Protein AF-A0AAW1TCS3-F1 (afdb_monomer_lite)

Foldseek 3Di:
DDDDDPPDPPPVVVVVVVLVPPPPPPVVVVVVVVPPPDPDDDDDDDDDDDDDDDPPPPPPPPPPQDWEEEDLVQVQVVHADDDDAPFEEEEAWLFAADDPQEQEDFAAELVVGGRPRHNLAPVNVSNVVRCQAEGADDGHYYGHNHHHHYYHYYRQAHNPRDGDLSSVLVSLVRCLVVVVGQEYEAQDFDDWDLDAQDALPPDPQPDSSSVSVSVCVVVNRAYEYEQDDPPDPRTGTPPLSYNRYHYDYDADDPDSDPDNPDDDPDSD

Organism: NCBI:txid2026836

Sequence (268 aa):
MQDPQVTLVEPDRVLKTACSAGSNRLALRSYKSRLDGTGSRAPGGKQQHTHAGSRALLQHDAASVPGQTVPTGVARSGGPVQGTFTAAIAVLDSGVGPHQDLNILSGYSCISNDGNTDDDSLEGHGTHVSGSAAAMDNDFGVIGIAPGAPIVPVKVADRQGSASISSVLCGIEWVLQNKAAAVINLSLDGAATSADKVPCDGTDATSALHQAICGAINQGVIVTASAGNDANLTALHIPAVFPEVMSAGSLTDYNGKAGGGAHAITCG

pLDDT: mean 76.58, std 25.36, range [25.91, 98.81]

Radius of gyration: 24.5 Å; chains: 1; bounding box: 85×47×42 Å

Structure (mmCIF, N/CA/C/O backbone):
data_AF-A0AAW1TCS3-F1
#
_entry.id   AF-A0AAW1TCS3-F1
#
loop_
_atom_site.group_PDB
_atom_site.id
_atom_site.type_symbol
_atom_site.label_atom_id
_atom_site.label_alt_id
_atom_site.label_comp_id
_atom_site.label_asym_id
_atom_site.label_entity_id
_atom_site.label_seq_id
_atom_site.pdbx_PDB_ins_code
_atom_site.Cartn_x
_atom_site.Cartn_y
_atom_site.Cartn_z
_atom_site.occupancy
_atom_site.B_iso_or_equiv
_atom_site.auth_seq_id
_atom_site.auth_comp_id
_atom_site.auth_asym_id
_atom_site.auth_atom_id
_atom_site.pdbx_PDB_model_num
ATOM 1 N N . MET A 1 1 ? 53.875 -31.459 -11.369 1.00 36.41 1 MET A N 1
ATOM 2 C CA . MET A 1 1 ? 52.689 -30.683 -11.787 1.00 36.41 1 MET A CA 1
ATOM 3 C C . MET A 1 1 ? 51.752 -30.665 -10.595 1.00 36.41 1 MET A C 1
ATOM 5 O O . MET A 1 1 ? 51.211 -31.709 -10.264 1.00 36.41 1 MET A O 1
ATOM 9 N N . GLN A 1 2 ? 51.697 -29.545 -9.877 1.00 30.36 2 GLN A N 1
ATOM 10 C CA . GLN A 1 2 ? 50.878 -29.358 -8.679 1.00 30.36 2 GLN A CA 1
ATOM 11 C C . GLN A 1 2 ? 50.076 -28.071 -8.854 1.00 30.36 2 GLN A C 1
ATOM 13 O O . GLN A 1 2 ? 50.612 -27.057 -9.296 1.00 30.36 2 GLN A O 1
ATOM 18 N N . ASP A 1 3 ? 48.789 -28.201 -8.571 1.00 26.44 3 ASP A N 1
ATOM 19 C CA . ASP A 1 3 ? 47.710 -27.229 -8.709 1.00 26.44 3 ASP A CA 1
ATOM 20 C C . ASP A 1 3 ? 47.844 -26.095 -7.669 1.00 26.44 3 ASP A C 1
ATOM 22 O O . ASP A 1 3 ? 48.031 -26.399 -6.482 1.00 26.44 3 ASP A O 1
ATOM 26 N N . PRO A 1 4 ? 47.805 -24.801 -8.046 1.00 35.97 4 PRO A N 1
ATOM 27 C CA . PRO A 1 4 ? 47.807 -23.723 -7.069 1.00 35.97 4 PRO A CA 1
ATOM 28 C C . PRO A 1 4 ? 46.433 -23.630 -6.391 1.00 35.97 4 PRO A C 1
ATOM 30 O O . PRO A 1 4 ? 45.437 -23.235 -6.988 1.00 35.97 4 PRO A O 1
ATOM 33 N N . GLN A 1 5 ? 46.411 -23.973 -5.105 1.00 30.16 5 GLN A N 1
ATOM 34 C CA . GLN A 1 5 ? 45.268 -23.831 -4.206 1.00 30.16 5 GLN A CA 1
ATOM 35 C C . GLN A 1 5 ? 44.702 -22.401 -4.256 1.00 30.16 5 GLN A C 1
ATOM 37 O O . GLN A 1 5 ? 45.362 -21.441 -3.850 1.00 30.16 5 GLN A O 1
ATOM 42 N N . VAL A 1 6 ? 43.459 -22.263 -4.721 1.00 33.88 6 VAL A N 1
ATOM 43 C CA . VAL A 1 6 ? 42.648 -21.058 -4.530 1.00 33.88 6 VAL A CA 1
ATOM 44 C C . VAL A 1 6 ? 42.243 -21.016 -3.059 1.00 33.88 6 VAL A C 1
ATOM 46 O O . VAL A 1 6 ? 41.312 -21.695 -2.633 1.00 33.88 6 VAL A O 1
ATOM 49 N N . THR A 1 7 ? 42.962 -20.235 -2.258 1.00 32.66 7 THR A N 1
ATOM 50 C CA . THR A 1 7 ? 42.557 -19.948 -0.881 1.00 32.66 7 THR A CA 1
ATOM 51 C C . THR A 1 7 ? 41.333 -19.039 -0.925 1.00 32.66 7 THR A C 1
ATOM 53 O O . THR A 1 7 ? 41.460 -17.830 -1.125 1.00 32.66 7 THR A O 1
ATOM 56 N N . LEU A 1 8 ? 40.139 -19.610 -0.756 1.00 30.30 8 LEU A N 1
ATOM 57 C CA . LEU A 1 8 ? 38.931 -18.837 -0.485 1.00 30.30 8 LEU A CA 1
ATOM 58 C C . LEU A 1 8 ? 39.166 -18.046 0.806 1.00 30.30 8 LEU A C 1
ATOM 60 O O . LEU A 1 8 ? 39.356 -18.615 1.880 1.00 30.30 8 LEU A O 1
ATOM 64 N N . VAL A 1 9 ? 39.220 -16.720 0.693 1.00 34.09 9 VAL A N 1
ATOM 65 C CA . VAL A 1 9 ? 39.254 -15.845 1.863 1.00 34.09 9 VAL A CA 1
ATOM 66 C C . VAL A 1 9 ? 37.870 -15.916 2.490 1.00 34.09 9 VAL A C 1
ATOM 68 O O . VAL A 1 9 ? 36.910 -15.395 1.929 1.00 34.09 9 VAL A O 1
ATOM 71 N N . GLU A 1 10 ? 37.762 -16.595 3.631 1.00 34.00 10 GLU A N 1
ATOM 72 C CA . GLU A 1 10 ? 36.504 -16.674 4.366 1.00 34.00 10 GLU A CA 1
ATOM 73 C C . GLU A 1 10 ? 35.995 -15.263 4.722 1.00 34.00 10 GLU A C 1
ATOM 75 O O . GLU A 1 10 ? 36.793 -14.411 5.144 1.00 34.00 10 GLU A O 1
ATOM 80 N N . PRO A 1 11 ? 34.682 -14.994 4.576 1.00 41.25 11 PRO A N 1
ATOM 81 C CA . PRO A 1 11 ? 34.089 -13.670 4.798 1.00 41.25 11 PRO A CA 1
ATOM 82 C C . PRO A 1 11 ? 34.375 -13.110 6.205 1.00 41.25 11 PRO A C 1
ATOM 84 O O . PRO A 1 11 ? 34.524 -11.897 6.377 1.00 41.25 11 PRO A O 1
ATOM 87 N N . ASP A 1 12 ? 34.592 -13.987 7.187 1.00 40.38 12 ASP A N 1
ATOM 88 C CA . ASP A 1 12 ? 34.965 -13.640 8.562 1.00 40.38 12 ASP A CA 1
ATOM 89 C C . ASP A 1 12 ? 36.306 -12.902 8.678 1.00 40.38 12 ASP A C 1
ATOM 91 O O . ASP A 1 12 ? 36.505 -12.094 9.593 1.00 40.38 12 ASP A O 1
ATOM 95 N N . ARG A 1 13 ? 37.249 -13.140 7.757 1.00 38.97 13 ARG A N 1
ATOM 96 C CA . ARG A 1 13 ? 38.574 -12.500 7.796 1.00 38.97 13 ARG A CA 1
ATOM 97 C C . ARG A 1 13 ? 38.520 -11.056 7.302 1.00 38.97 13 ARG A C 1
ATOM 99 O O . ARG A 1 13 ? 39.219 -10.193 7.833 1.00 38.97 13 ARG A O 1
ATOM 106 N N . VAL A 1 14 ? 37.661 -10.783 6.321 1.00 42.78 14 VAL A N 1
ATOM 107 C CA . VAL A 1 14 ? 37.449 -9.437 5.769 1.00 42.78 14 VAL A CA 1
ATOM 108 C C . VAL A 1 14 ? 36.707 -8.557 6.780 1.00 42.78 14 VAL A C 1
ATOM 110 O O . VAL A 1 14 ? 37.097 -7.412 7.002 1.00 42.78 14 VAL A O 1
ATOM 113 N N . LEU A 1 15 ? 35.713 -9.118 7.475 1.00 41.88 15 LEU A N 1
ATOM 114 C CA . LEU A 1 15 ? 34.903 -8.405 8.467 1.00 41.88 15 LEU A CA 1
ATOM 115 C C . LEU A 1 15 ? 35.668 -8.083 9.763 1.00 41.88 15 LEU A C 1
ATOM 117 O O . LEU A 1 15 ? 35.591 -6.955 10.250 1.00 41.88 15 LEU A O 1
ATOM 121 N N . LYS A 1 16 ? 36.503 -8.999 10.276 1.00 37.47 16 LYS A N 1
ATOM 122 C CA . LYS A 1 16 ? 37.351 -8.718 11.456 1.00 37.47 16 LYS A CA 1
ATOM 123 C C . LYS A 1 16 ? 38.375 -7.604 11.213 1.00 37.47 16 LYS A C 1
ATOM 125 O O . LYS A 1 16 ? 38.682 -6.844 12.129 1.00 37.47 16 LYS A O 1
ATOM 130 N N . THR A 1 17 ? 38.858 -7.467 9.977 1.00 39.53 17 THR A N 1
ATOM 131 C CA . THR A 1 17 ? 39.814 -6.411 9.601 1.00 39.53 17 THR A CA 1
ATOM 132 C C . THR A 1 17 ? 39.150 -5.024 9.557 1.00 39.53 17 THR A C 1
ATOM 134 O O . THR A 1 17 ? 39.803 -4.017 9.827 1.00 39.53 17 THR A O 1
ATOM 137 N N . ALA A 1 18 ? 37.840 -4.950 9.281 1.00 42.44 18 ALA A N 1
ATOM 138 C CA . ALA A 1 18 ? 37.082 -3.696 9.303 1.00 42.44 18 ALA A CA 1
ATOM 139 C C . ALA A 1 18 ? 36.829 -3.180 10.735 1.00 42.44 18 ALA A C 1
ATOM 141 O O . ALA A 1 18 ? 36.879 -1.970 10.966 1.00 42.44 18 ALA A O 1
ATOM 142 N N . CYS A 1 19 ? 36.640 -4.079 11.708 1.00 38.50 19 CYS A N 1
ATOM 143 C CA . CYS A 1 19 ? 36.464 -3.718 13.120 1.00 38.50 19 CYS A CA 1
ATOM 144 C C . CYS A 1 19 ? 37.743 -3.166 13.775 1.00 38.50 19 CYS A C 1
ATOM 146 O O . CYS A 1 19 ? 37.661 -2.215 14.550 1.00 38.50 19 CYS A O 1
ATOM 148 N N . SER A 1 20 ? 38.935 -3.684 13.449 1.00 41.44 20 SER A N 1
ATOM 149 C CA . SER A 1 20 ? 40.185 -3.243 14.099 1.00 41.44 20 SER A CA 1
ATOM 150 C C . SER A 1 20 ? 40.672 -1.853 13.664 1.00 41.44 20 SER A C 1
ATOM 152 O O . SER A 1 20 ? 41.601 -1.317 14.262 1.00 41.44 20 SER A O 1
ATOM 154 N N . ALA A 1 21 ? 40.088 -1.268 12.613 1.00 43.81 21 ALA A N 1
ATOM 155 C CA . ALA A 1 21 ? 40.534 0.005 12.045 1.00 43.81 21 ALA A CA 1
ATOM 156 C C . ALA A 1 21 ? 39.789 1.241 12.586 1.00 43.81 21 ALA A C 1
ATOM 158 O O . ALA A 1 21 ? 40.113 2.354 12.169 1.00 43.81 21 ALA A O 1
ATOM 159 N N . GLY A 1 22 ? 38.785 1.089 13.466 1.00 39.56 22 GLY A N 1
ATOM 160 C CA . GLY A 1 22 ? 38.094 2.213 14.125 1.00 39.56 22 GLY A CA 1
ATOM 161 C C . GLY A 1 22 ? 37.587 3.316 13.180 1.00 39.56 22 GLY A C 1
ATOM 162 O O . GLY A 1 22 ? 37.522 4.482 13.560 1.00 39.56 22 GLY A O 1
ATOM 163 N N . SER A 1 23 ? 37.280 2.984 11.922 1.00 43.91 23 SER A N 1
ATOM 164 C CA . SER A 1 23 ? 37.145 3.970 10.844 1.00 43.91 23 SER A CA 1
ATOM 165 C C . SER A 1 23 ? 35.764 3.946 10.193 1.00 43.91 23 SER A C 1
ATOM 167 O O . SER A 1 23 ? 35.629 3.674 9.001 1.00 43.91 23 SER A O 1
ATOM 169 N N . ASN A 1 24 ? 34.739 4.379 10.933 1.00 45.00 24 ASN A N 1
ATOM 170 C CA . ASN A 1 24 ? 33.398 4.666 10.391 1.00 45.00 24 ASN A CA 1
ATOM 171 C C . ASN A 1 24 ? 33.363 5.803 9.338 1.00 45.00 24 ASN A C 1
ATOM 173 O O . ASN A 1 24 ? 32.300 6.174 8.852 1.00 45.00 24 ASN A O 1
ATOM 177 N N . ARG A 1 25 ? 34.513 6.371 8.945 1.00 40.62 25 ARG A N 1
ATOM 178 C CA . ARG A 1 25 ? 34.615 7.414 7.906 1.00 40.62 25 ARG A CA 1
ATOM 179 C C . ARG A 1 25 ? 35.294 6.978 6.604 1.00 40.62 25 ARG A C 1
ATOM 181 O O . ARG A 1 25 ? 35.246 7.740 5.639 1.00 40.62 25 ARG A O 1
ATOM 188 N N . LEU A 1 26 ? 35.898 5.788 6.536 1.00 39.66 26 LEU A N 1
ATOM 189 C CA . LEU A 1 26 ? 36.603 5.323 5.327 1.00 39.66 26 LEU A CA 1
ATOM 190 C C . LEU A 1 26 ? 35.747 4.418 4.427 1.00 39.66 26 LEU A C 1
ATOM 192 O O . LEU A 1 26 ? 35.904 4.475 3.209 1.00 39.66 26 LEU A O 1
ATOM 196 N N . ALA A 1 27 ? 34.774 3.686 4.977 1.00 39.69 27 ALA A N 1
ATOM 197 C CA . ALA A 1 27 ? 33.842 2.883 4.175 1.00 39.69 27 ALA A CA 1
ATOM 198 C C . ALA A 1 27 ? 32.935 3.746 3.266 1.00 39.69 27 ALA A C 1
ATOM 200 O O . ALA A 1 27 ? 32.657 3.374 2.130 1.00 39.69 27 ALA A O 1
ATOM 201 N N . LEU A 1 28 ? 32.567 4.955 3.710 1.00 36.69 28 LEU A N 1
ATOM 202 C CA . LEU A 1 28 ? 31.720 5.883 2.944 1.00 36.69 28 LEU A CA 1
ATOM 203 C C . LEU A 1 28 ? 32.455 6.614 1.804 1.00 36.69 28 LEU A C 1
ATOM 205 O O . LEU A 1 28 ? 31.828 6.990 0.815 1.00 36.69 28 LEU A O 1
ATOM 209 N N . ARG A 1 29 ? 33.782 6.803 1.886 1.00 33.16 29 ARG A N 1
ATOM 210 C CA . ARG A 1 29 ? 34.549 7.454 0.800 1.00 33.16 29 ARG A CA 1
ATOM 211 C C . ARG A 1 29 ? 34.814 6.518 -0.378 1.00 33.16 29 ARG A C 1
ATOM 213 O O . ARG A 1 29 ? 34.843 6.981 -1.514 1.00 33.16 29 ARG A O 1
ATOM 220 N N . SER A 1 30 ? 34.949 5.220 -0.117 1.00 37.00 30 SER A N 1
ATOM 221 C CA . SER A 1 30 ? 35.178 4.202 -1.151 1.00 37.00 30 SER A CA 1
ATOM 222 C C . SER A 1 30 ? 33.915 3.843 -1.942 1.00 37.00 30 SER A C 1
ATOM 224 O O . SER A 1 30 ? 34.029 3.344 -3.059 1.00 37.00 30 SER A O 1
ATOM 226 N N . TYR A 1 31 ? 32.728 4.111 -1.384 1.00 33.09 31 TYR A N 1
ATOM 227 C CA . TYR A 1 31 ? 31.447 3.926 -2.071 1.00 33.09 31 TYR A CA 1
ATOM 228 C C . TYR A 1 31 ? 31.114 5.120 -2.984 1.00 33.09 31 TYR A C 1
ATOM 230 O O . TYR A 1 31 ? 30.728 4.936 -4.134 1.00 33.09 31 TYR A O 1
ATOM 238 N N . LYS A 1 32 ? 31.372 6.356 -2.527 1.00 33.31 32 LYS A N 1
ATOM 239 C CA . LYS A 1 32 ? 31.055 7.576 -3.292 1.00 33.31 32 LYS A CA 1
ATOM 240 C C . LYS A 1 32 ? 31.973 7.809 -4.505 1.00 33.31 32 LYS A C 1
ATOM 242 O O . LYS A 1 32 ? 31.512 8.283 -5.534 1.00 33.31 32 LYS A O 1
ATOM 247 N N . SER A 1 33 ? 33.246 7.401 -4.449 1.00 32.97 33 SER A N 1
ATOM 248 C CA . SER A 1 33 ? 34.156 7.534 -5.605 1.00 32.97 33 SER A CA 1
ATOM 249 C C . SER A 1 33 ? 33.884 6.541 -6.743 1.00 32.97 33 SER A C 1
ATOM 251 O O . SER A 1 3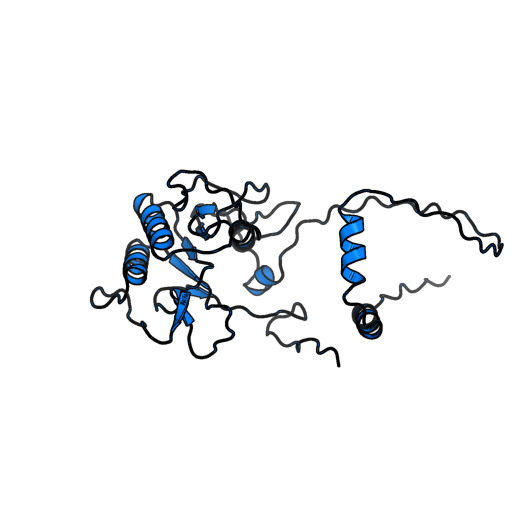3 ? 34.402 6.728 -7.842 1.00 32.97 33 SER A O 1
ATOM 253 N N . ARG A 1 34 ? 33.082 5.495 -6.495 1.00 40.03 34 ARG A N 1
ATOM 254 C CA . ARG A 1 34 ? 32.694 4.499 -7.506 1.00 40.03 34 ARG A CA 1
ATOM 255 C C . ARG A 1 34 ? 31.387 4.830 -8.228 1.00 40.03 34 ARG A C 1
ATOM 257 O O . ARG A 1 34 ? 31.134 4.218 -9.257 1.00 40.03 34 ARG A O 1
ATOM 264 N N . LEU A 1 35 ? 30.605 5.795 -7.738 1.00 37.56 35 LEU A N 1
ATOM 265 C CA . LEU A 1 35 ? 29.367 6.240 -8.389 1.00 37.56 35 LEU A CA 1
ATOM 266 C C . LEU A 1 35 ? 29.557 7.515 -9.229 1.00 37.56 35 LEU A C 1
ATOM 268 O O . LEU A 1 35 ? 28.929 7.640 -10.273 1.00 37.56 35 LEU A O 1
ATOM 272 N N . ASP A 1 36 ? 30.488 8.406 -8.866 1.00 37.19 36 ASP A N 1
ATOM 273 C CA . ASP A 1 36 ? 30.599 9.724 -9.520 1.00 37.19 36 ASP A CA 1
ATOM 274 C C . ASP A 1 36 ? 31.550 9.789 -10.733 1.00 37.19 36 ASP A C 1
ATOM 276 O O . ASP A 1 36 ? 31.841 10.883 -11.214 1.00 37.19 36 ASP A O 1
ATOM 280 N N . GLY A 1 37 ? 32.072 8.665 -11.244 1.00 35.72 37 GLY A N 1
ATOM 281 C CA . GLY A 1 37 ? 32.767 8.608 -12.547 1.00 35.72 37 GLY A CA 1
ATOM 282 C C . GLY A 1 37 ? 33.918 9.609 -12.783 1.00 35.72 37 GLY A C 1
ATOM 283 O O . GLY A 1 37 ? 34.326 9.815 -13.924 1.00 35.72 37 GLY A O 1
ATOM 284 N N . THR A 1 38 ? 34.466 10.245 -11.746 1.00 33.16 38 THR A N 1
ATOM 285 C CA . THR A 1 38 ? 35.464 11.315 -11.870 1.00 33.16 38 THR A CA 1
ATOM 286 C C . THR A 1 38 ? 36.811 10.838 -11.340 1.00 33.16 38 THR A C 1
ATOM 288 O O . THR A 1 38 ? 37.113 10.862 -10.146 1.00 33.16 38 THR A O 1
ATOM 291 N N . GLY A 1 39 ? 37.658 10.390 -12.270 1.00 37.19 39 GLY A N 1
ATOM 292 C CA . GLY A 1 39 ? 39.060 10.074 -12.015 1.00 37.19 39 GLY A CA 1
ATOM 293 C C . GLY A 1 39 ? 39.820 11.302 -11.515 1.00 37.19 39 GLY A C 1
ATOM 294 O O . GLY A 1 39 ? 40.314 12.109 -12.299 1.00 37.19 39 GLY A O 1
ATOM 295 N N . SER A 1 40 ? 39.939 11.436 -10.196 1.00 30.84 40 SER A N 1
ATOM 296 C CA . SER A 1 40 ? 40.754 12.475 -9.572 1.00 30.84 40 SER A CA 1
ATOM 297 C C . SER A 1 40 ? 42.215 12.025 -9.524 1.00 30.84 40 SER A C 1
ATOM 299 O O . SER A 1 40 ? 42.621 11.205 -8.702 1.00 30.84 40 SER A O 1
ATOM 301 N N . ARG A 1 41 ? 43.012 12.569 -10.444 1.00 37.16 41 ARG A N 1
ATOM 302 C CA . ARG A 1 41 ? 44.476 12.470 -10.489 1.00 37.16 41 ARG A CA 1
ATOM 303 C C . ARG A 1 41 ? 45.061 13.268 -9.313 1.00 37.16 41 ARG A C 1
ATOM 305 O O . ARG A 1 41 ? 44.909 14.484 -9.285 1.00 37.16 41 ARG A O 1
ATOM 312 N N . ALA A 1 42 ? 45.745 12.614 -8.372 1.00 29.62 42 ALA A N 1
ATOM 313 C CA . ALA A 1 42 ? 46.526 13.288 -7.325 1.00 29.62 42 ALA A CA 1
ATOM 314 C C . ALA A 1 42 ? 48.047 13.104 -7.556 1.00 29.62 42 ALA A C 1
ATOM 316 O O . ALA A 1 42 ? 48.458 12.048 -8.046 1.00 29.62 42 ALA A O 1
ATOM 317 N N . PRO A 1 43 ? 48.886 14.124 -7.275 1.00 32.16 43 PRO A N 1
ATOM 318 C CA . PRO A 1 43 ? 50.234 14.239 -7.827 1.00 32.16 43 PRO A CA 1
ATOM 319 C C . PRO A 1 43 ? 51.342 13.648 -6.936 1.00 32.16 43 PRO A C 1
ATOM 321 O O . PRO A 1 43 ? 51.324 13.775 -5.720 1.00 32.16 43 PRO A O 1
ATOM 324 N N . GLY A 1 44 ? 52.343 13.068 -7.608 1.00 31.67 44 GLY A N 1
ATOM 325 C CA . GLY A 1 44 ? 53.779 13.081 -7.288 1.00 31.67 44 GLY A CA 1
ATOM 326 C C . GLY A 1 44 ? 54.255 12.902 -5.840 1.00 31.67 44 GLY A C 1
ATOM 327 O O . GLY A 1 44 ? 54.373 13.869 -5.099 1.00 31.67 44 GLY A O 1
ATOM 328 N N . GLY A 1 45 ? 54.753 11.703 -5.523 1.00 25.91 45 GLY A N 1
ATOM 329 C CA . GLY A 1 45 ? 55.641 11.457 -4.383 1.00 25.91 45 GLY A CA 1
ATOM 330 C C . GLY A 1 45 ? 56.406 10.148 -4.569 1.00 25.91 45 GLY A C 1
ATOM 331 O O . GLY A 1 45 ? 55.831 9.072 -4.488 1.00 25.91 45 GLY A O 1
ATOM 332 N N . LYS A 1 46 ? 57.692 10.252 -4.910 1.00 31.91 46 LYS A N 1
ATOM 333 C CA . LYS A 1 46 ? 58.595 9.154 -5.285 1.00 31.91 46 LYS A CA 1
ATOM 334 C C . LYS A 1 46 ? 58.811 8.166 -4.132 1.00 31.91 46 LYS A C 1
ATOM 336 O O . LYS A 1 46 ? 59.266 8.598 -3.082 1.00 31.91 46 LYS A O 1
ATOM 341 N N . GLN A 1 47 ? 58.688 6.865 -4.398 1.00 28.61 47 GLN A N 1
ATOM 342 C CA . GLN A 1 47 ? 59.692 5.881 -3.975 1.00 28.61 47 GLN A CA 1
ATOM 343 C C . GLN A 1 47 ? 59.892 4.859 -5.096 1.00 28.61 47 GLN A C 1
ATOM 345 O O . GLN A 1 47 ? 59.023 4.050 -5.405 1.00 28.61 47 GLN A O 1
ATOM 350 N N . GLN A 1 48 ? 61.040 4.973 -5.760 1.00 28.28 48 GLN A N 1
ATOM 351 C CA . GLN A 1 48 ? 61.546 3.961 -6.672 1.00 28.28 48 GLN A CA 1
ATOM 352 C C . GLN A 1 48 ? 62.229 2.885 -5.831 1.00 28.28 48 GLN A C 1
ATOM 354 O O . GLN A 1 48 ? 63.235 3.167 -5.190 1.00 28.28 48 GLN A O 1
ATOM 359 N N . HIS A 1 49 ? 61.727 1.658 -5.898 1.00 28.14 49 HIS A N 1
ATOM 360 C CA . HIS A 1 49 ? 62.559 0.474 -5.743 1.00 28.14 49 HIS A CA 1
ATOM 361 C C . HIS A 1 49 ? 62.324 -0.402 -6.969 1.00 28.14 49 HIS A C 1
ATOM 363 O O . HIS A 1 49 ? 61.234 -0.908 -7.222 1.00 28.14 49 HIS A O 1
ATOM 369 N N . THR A 1 50 ? 63.355 -0.459 -7.801 1.00 34.38 50 THR A N 1
ATOM 370 C CA . THR A 1 50 ? 63.439 -1.226 -9.036 1.00 34.38 50 THR A CA 1
ATOM 371 C C . THR A 1 50 ? 63.494 -2.716 -8.731 1.00 34.38 50 THR A C 1
ATOM 373 O O . THR A 1 50 ? 64.426 -3.132 -8.055 1.00 34.38 50 THR A O 1
ATOM 376 N N . HIS A 1 51 ? 62.602 -3.517 -9.315 1.00 28.69 51 HIS A N 1
ATOM 377 C CA . HIS A 1 51 ? 62.948 -4.851 -9.810 1.00 28.69 51 HIS A CA 1
ATOM 378 C C . HIS A 1 51 ? 62.039 -5.256 -10.973 1.00 28.69 51 HIS A C 1
ATOM 380 O O . HIS A 1 51 ? 60.847 -4.960 -11.000 1.00 28.69 51 HIS A O 1
ATOM 386 N N . ALA A 1 52 ? 62.672 -5.864 -11.975 1.00 40.44 52 ALA A N 1
ATOM 387 C CA . ALA A 1 52 ? 62.091 -6.305 -13.230 1.00 40.44 52 ALA A CA 1
ATOM 388 C C . ALA A 1 52 ? 60.947 -7.304 -13.003 1.00 40.44 52 ALA A C 1
ATOM 390 O O . ALA A 1 52 ? 61.099 -8.268 -12.258 1.00 40.44 52 ALA A O 1
ATOM 391 N N . GLY A 1 53 ? 59.817 -7.093 -13.674 1.00 29.42 53 GLY A N 1
ATOM 392 C CA . GLY A 1 53 ? 58.668 -7.986 -13.610 1.00 29.42 53 GLY A CA 1
ATOM 393 C C . GLY A 1 53 ? 57.661 -7.638 -14.696 1.00 29.42 53 GLY A C 1
ATOM 394 O O . GLY A 1 53 ? 57.363 -6.470 -14.932 1.00 29.42 53 GLY A O 1
ATOM 395 N N . SER A 1 54 ? 57.208 -8.669 -15.396 1.00 33.00 54 SER A N 1
ATOM 396 C CA . SER A 1 54 ? 56.276 -8.673 -16.516 1.00 33.00 54 SER A CA 1
ATOM 397 C C . SER A 1 54 ? 55.145 -7.652 -16.382 1.00 33.00 54 SER A C 1
ATOM 399 O O . SER A 1 54 ? 54.476 -7.577 -15.352 1.00 33.00 54 SER A O 1
ATOM 401 N N . ARG A 1 55 ? 54.887 -6.895 -17.456 1.00 33.88 55 ARG A N 1
ATOM 402 C CA . ARG A 1 55 ? 53.684 -6.063 -17.581 1.00 33.88 55 ARG A CA 1
ATOM 403 C C . ARG A 1 55 ? 52.476 -6.998 -17.662 1.00 33.88 55 ARG A C 1
ATOM 405 O O . ARG A 1 55 ? 52.088 -7.406 -18.751 1.00 33.88 55 ARG A O 1
ATOM 412 N N . ALA A 1 56 ? 51.913 -7.359 -16.514 1.00 32.66 56 ALA A N 1
ATOM 413 C CA . ALA A 1 56 ? 50.572 -7.907 -16.444 1.00 32.66 56 ALA A CA 1
ATOM 414 C C . ALA A 1 56 ? 49.626 -6.797 -16.909 1.00 32.66 56 ALA A C 1
ATOM 416 O O . ALA A 1 56 ? 49.367 -5.832 -16.188 1.00 32.66 56 ALA A O 1
ATOM 417 N N . LEU A 1 57 ? 49.185 -6.886 -18.163 1.00 35.56 57 LEU A N 1
ATOM 418 C CA . LEU A 1 57 ? 47.985 -6.192 -18.593 1.00 35.56 57 LEU A CA 1
ATOM 419 C C . LEU A 1 57 ? 46.871 -6.752 -17.710 1.00 35.56 57 LEU A C 1
ATOM 421 O O . LEU A 1 57 ? 46.514 -7.920 -17.835 1.00 35.56 57 LEU A O 1
ATOM 425 N N . LEU A 1 58 ? 46.387 -5.948 -16.767 1.00 36.19 58 LEU A N 1
ATOM 426 C CA . LEU A 1 58 ? 45.112 -6.216 -16.122 1.00 36.19 58 LEU A CA 1
ATOM 427 C C . LEU A 1 58 ? 44.069 -6.085 -17.229 1.00 36.19 58 LEU A C 1
ATOM 429 O O . LEU A 1 58 ? 43.638 -4.983 -17.570 1.00 36.19 58 LEU A O 1
ATOM 433 N N . GLN A 1 59 ? 43.753 -7.214 -17.859 1.00 36.22 59 GLN A N 1
ATOM 434 C CA . GLN A 1 59 ? 42.538 -7.369 -18.629 1.00 36.22 59 GLN A CA 1
ATOM 435 C C . GLN A 1 59 ? 41.420 -7.064 -17.629 1.00 36.22 59 GLN A C 1
ATOM 437 O O . GLN A 1 59 ? 41.211 -7.813 -16.677 1.00 36.22 59 GLN A O 1
ATOM 442 N N . HIS A 1 60 ? 40.776 -5.905 -17.759 1.00 37.22 60 HIS A N 1
ATOM 443 C CA . HIS A 1 60 ? 39.486 -5.726 -17.119 1.00 37.22 60 HIS A CA 1
ATOM 444 C C . HIS A 1 60 ? 38.556 -6.673 -17.865 1.00 37.22 60 HIS A C 1
ATOM 446 O O . HIS A 1 60 ? 38.087 -6.346 -18.956 1.00 37.22 60 HIS A O 1
ATOM 452 N N . ASP A 1 61 ? 38.370 -7.871 -17.317 1.00 40.31 61 ASP A N 1
ATOM 453 C CA . ASP A 1 61 ? 37.233 -8.696 -17.684 1.00 40.31 61 ASP A CA 1
ATOM 454 C C . ASP A 1 61 ? 36.003 -7.796 -17.570 1.00 40.31 61 ASP A C 1
ATOM 456 O O . ASP A 1 61 ? 35.840 -7.069 -16.582 1.00 40.31 61 ASP A O 1
ATOM 460 N N . ALA A 1 62 ? 35.211 -7.745 -18.642 1.00 45.62 62 ALA A N 1
ATOM 461 C CA . ALA A 1 62 ? 33.981 -6.976 -18.669 1.00 45.62 62 ALA A CA 1
ATOM 462 C C . ALA A 1 62 ? 33.19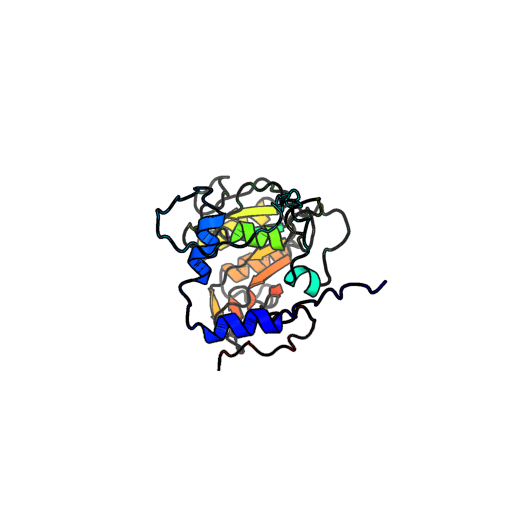5 -7.324 -17.403 1.00 45.62 62 ALA A C 1
ATOM 464 O O . ALA A 1 62 ? 32.910 -8.498 -17.167 1.00 45.62 62 ALA A O 1
ATOM 465 N N . ALA A 1 63 ? 32.916 -6.325 -16.562 1.00 49.28 63 ALA A N 1
ATOM 466 C CA . ALA A 1 63 ? 32.114 -6.531 -15.370 1.00 49.28 63 ALA A CA 1
ATOM 467 C C . ALA A 1 63 ? 30.814 -7.207 -15.811 1.00 49.28 63 ALA A C 1
ATOM 469 O O . ALA A 1 63 ? 30.049 -6.623 -16.580 1.00 49.28 63 ALA A O 1
ATOM 470 N N . SER A 1 64 ? 30.606 -8.457 -15.390 1.00 53.22 64 SER A N 1
ATOM 471 C CA . SER A 1 64 ? 29.341 -9.143 -15.602 1.00 53.22 64 SER A CA 1
ATOM 472 C C . SER A 1 64 ? 28.264 -8.240 -15.020 1.00 53.22 64 SER A C 1
ATOM 474 O O . SER A 1 64 ? 28.333 -7.909 -13.831 1.00 53.22 64 SER A O 1
ATOM 476 N N . VAL A 1 65 ? 27.311 -7.809 -15.847 1.00 55.69 65 VAL A N 1
ATOM 477 C CA . VAL A 1 65 ? 26.089 -7.184 -15.337 1.00 55.69 65 VAL A CA 1
ATOM 478 C C . VAL A 1 65 ? 25.541 -8.168 -14.306 1.00 55.69 65 VAL A C 1
ATOM 480 O O . VAL A 1 65 ? 25.388 -9.342 -14.657 1.00 55.69 65 VAL A O 1
ATOM 483 N N . PRO A 1 66 ? 25.369 -7.770 -13.032 1.00 65.06 66 PRO A N 1
ATOM 484 C CA . PRO A 1 66 ? 24.819 -8.676 -12.044 1.00 65.06 66 PRO A CA 1
ATOM 485 C C . PRO A 1 66 ? 23.486 -9.167 -12.595 1.00 65.06 66 PRO A C 1
ATOM 487 O O . PRO A 1 66 ? 22.629 -8.348 -12.927 1.00 65.06 66 PRO A O 1
ATOM 490 N N . GLY A 1 67 ? 23.355 -10.483 -12.759 1.00 82.19 67 GLY A N 1
ATOM 491 C CA . GLY A 1 67 ? 22.065 -11.071 -13.082 1.00 82.19 67 GLY A CA 1
ATOM 492 C C . GLY A 1 67 ? 21.051 -10.709 -12.001 1.00 82.19 67 GLY A C 1
ATOM 493 O O . GLY A 1 67 ? 21.415 -10.252 -10.911 1.00 82.19 67 GLY A O 1
ATOM 494 N N . GLN A 1 68 ? 19.780 -10.916 -12.305 1.00 92.88 68 GLN A N 1
ATOM 495 C CA . GLN A 1 68 ? 18.715 -10.689 -11.346 1.00 92.88 68 GLN A CA 1
ATOM 496 C C . GLN A 1 68 ? 18.942 -11.458 -10.031 1.00 92.88 68 GLN A C 1
ATOM 498 O O . GLN A 1 68 ? 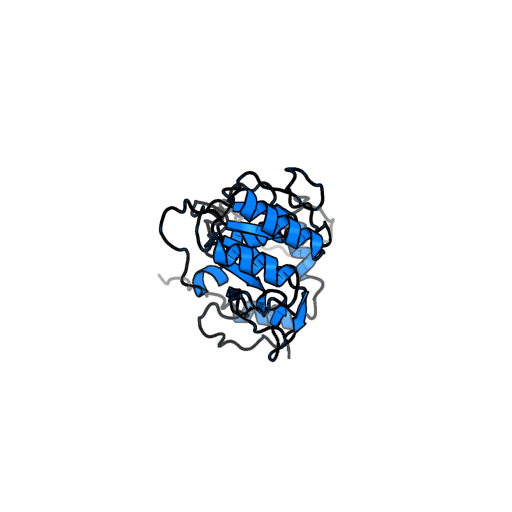19.475 -12.571 -10.013 1.00 92.88 68 GLN A O 1
ATOM 503 N N . THR A 1 69 ? 18.549 -10.851 -8.909 1.00 93.44 69 THR A N 1
ATOM 504 C CA . THR A 1 69 ? 18.732 -11.432 -7.571 1.00 93.44 69 THR A CA 1
ATOM 505 C C . THR A 1 69 ? 17.406 -11.618 -6.841 1.00 93.44 69 THR A C 1
ATOM 507 O O . THR A 1 69 ? 16.511 -10.786 -6.931 1.00 93.44 69 THR A O 1
ATOM 510 N N . VAL A 1 70 ? 17.279 -12.699 -6.067 1.00 92.00 70 VAL A N 1
ATOM 511 C CA . VAL A 1 70 ? 16.167 -12.864 -5.118 1.00 92.00 70 VAL A CA 1
ATOM 512 C C . VAL A 1 70 ? 16.586 -12.229 -3.790 1.00 92.00 70 VAL A C 1
ATOM 514 O O . VAL A 1 70 ? 17.528 -12.730 -3.165 1.00 92.00 70 VAL A O 1
ATOM 517 N N . PRO A 1 71 ? 15.922 -11.155 -3.322 1.00 90.75 71 PRO A N 1
ATOM 518 C CA . PRO A 1 71 ? 16.216 -10.574 -2.019 1.00 90.75 71 PRO A CA 1
ATOM 519 C C . PRO A 1 71 ? 16.054 -11.607 -0.901 1.00 90.75 71 PRO A C 1
ATOM 521 O O . PRO A 1 71 ? 15.144 -12.436 -0.928 1.00 90.75 71 PRO A O 1
ATOM 524 N N . THR A 1 72 ? 16.894 -11.540 0.133 1.00 86.88 72 THR A N 1
ATOM 525 C CA . THR A 1 72 ? 16.846 -12.496 1.257 1.00 86.88 72 THR A CA 1
ATOM 526 C C . THR A 1 72 ? 15.488 -12.507 1.961 1.00 86.88 72 THR A C 1
ATOM 528 O O . THR A 1 72 ? 15.009 -13.569 2.354 1.00 86.88 72 THR A O 1
ATOM 531 N N . GLY A 1 73 ? 14.829 -11.347 2.064 1.00 85.31 73 GLY A N 1
ATOM 532 C CA . GLY A 1 73 ? 13.460 -11.234 2.574 1.00 85.31 73 GLY A CA 1
ATOM 533 C C . GLY A 1 73 ? 12.462 -12.064 1.762 1.00 85.31 73 GLY A C 1
ATOM 534 O O . GLY A 1 73 ? 11.740 -12.872 2.343 1.00 85.31 73 GLY A O 1
ATOM 535 N N . VAL A 1 74 ? 12.503 -11.938 0.430 1.00 89.62 74 VAL A N 1
ATOM 536 C CA . VAL A 1 74 ? 11.661 -12.696 -0.514 1.00 89.62 74 VAL A CA 1
ATOM 537 C C . VAL A 1 74 ? 11.960 -14.191 -0.441 1.00 89.62 74 VAL A C 1
ATOM 539 O O . VAL A 1 74 ? 11.046 -15.008 -0.364 1.00 89.62 74 VAL A O 1
ATOM 542 N N . ALA A 1 75 ? 13.236 -14.577 -0.384 1.00 87.62 75 ALA A N 1
ATOM 543 C CA . ALA A 1 75 ? 13.623 -15.979 -0.229 1.00 87.62 75 ALA A CA 1
ATOM 544 C C . ALA A 1 75 ? 13.063 -16.594 1.068 1.00 87.62 75 ALA A C 1
ATOM 546 O O . ALA A 1 75 ? 12.631 -17.747 1.086 1.00 87.62 75 ALA A O 1
ATOM 547 N N . ARG A 1 76 ? 13.036 -15.827 2.163 1.00 83.75 76 ARG A N 1
ATOM 548 C CA . ARG A 1 76 ? 12.589 -16.309 3.476 1.00 83.75 76 ARG A CA 1
ATOM 549 C C . ARG A 1 76 ? 11.077 -16.382 3.652 1.00 83.75 76 ARG A C 1
ATOM 551 O O . ARG A 1 76 ? 10.622 -17.166 4.481 1.00 83.75 76 ARG A O 1
ATOM 558 N N . SER A 1 77 ? 10.306 -15.613 2.895 1.00 85.44 77 SER A N 1
ATOM 559 C CA . SER A 1 77 ? 8.839 -15.695 2.878 1.00 85.44 77 SER A CA 1
ATOM 560 C C . SER A 1 77 ? 8.305 -16.834 2.000 1.00 85.44 77 SER A C 1
ATOM 562 O O . SER A 1 77 ? 7.103 -16.906 1.768 1.00 85.44 77 SER A O 1
ATOM 564 N N . GLY A 1 78 ? 9.178 -17.728 1.521 1.00 88.06 78 GLY A N 1
ATOM 565 C CA . GLY A 1 78 ? 8.820 -18.852 0.649 1.00 88.06 78 GLY A CA 1
ATOM 566 C C . GLY A 1 78 ? 9.296 -18.699 -0.796 1.00 88.06 78 GLY A C 1
ATOM 567 O O . GLY A 1 78 ? 9.068 -19.602 -1.597 1.00 88.06 78 GLY A O 1
ATOM 568 N N . GLY A 1 79 ? 9.995 -17.607 -1.114 1.00 91.25 79 GLY A N 1
ATOM 569 C CA . GLY A 1 79 ? 10.456 -17.290 -2.461 1.00 91.25 79 GLY A CA 1
ATOM 570 C C . GLY A 1 79 ? 9.387 -16.609 -3.322 1.00 91.25 79 GLY A C 1
ATOM 571 O O . GLY A 1 79 ? 8.248 -16.433 -2.880 1.00 91.25 79 GLY A O 1
ATOM 572 N N . PRO A 1 80 ? 9.753 -16.224 -4.558 1.00 94.56 80 PRO A N 1
ATOM 573 C CA . PRO A 1 80 ? 8.810 -15.683 -5.527 1.00 94.56 80 PRO A CA 1
ATOM 574 C C . PRO A 1 80 ? 7.717 -16.700 -5.857 1.00 94.56 80 PRO A C 1
ATOM 576 O O . PRO A 1 80 ? 7.996 -17.856 -6.198 1.00 94.56 80 PRO A O 1
ATOM 579 N N . VAL A 1 81 ? 6.464 -16.264 -5.776 1.00 95.44 81 VAL A N 1
ATOM 580 C CA . VAL A 1 81 ? 5.311 -17.084 -6.134 1.00 95.44 81 VAL A CA 1
ATOM 581 C C . VAL A 1 81 ? 5.249 -17.218 -7.652 1.00 95.44 81 VAL A C 1
ATOM 583 O O . VAL A 1 81 ? 5.261 -16.233 -8.385 1.00 95.44 81 VAL A O 1
ATOM 586 N N . GLN A 1 82 ? 5.164 -18.458 -8.126 1.00 91.88 82 GLN A N 1
ATOM 587 C CA . GLN A 1 82 ? 5.103 -18.772 -9.550 1.00 91.88 82 GLN A CA 1
ATOM 588 C C . GLN A 1 82 ? 3.703 -18.504 -10.112 1.00 91.88 82 GLN A C 1
ATOM 590 O O . GLN A 1 82 ? 2.707 -18.943 -9.535 1.00 91.88 82 GLN A O 1
ATOM 595 N N . GLY A 1 83 ? 3.625 -17.850 -11.271 1.00 91.56 83 GLY A N 1
ATOM 596 C CA . GLY A 1 83 ? 2.374 -17.647 -11.999 1.00 91.56 83 GLY A CA 1
ATOM 597 C C . GLY A 1 83 ? 2.260 -16.269 -12.638 1.00 91.56 83 GLY A C 1
ATOM 598 O O . GLY A 1 83 ? 3.178 -15.458 -12.591 1.00 91.56 83 GLY A O 1
ATOM 599 N N . THR A 1 84 ? 1.108 -16.014 -13.255 1.00 93.12 84 THR A N 1
ATOM 600 C CA . THR A 1 84 ? 0.753 -14.696 -13.790 1.00 93.12 84 THR A CA 1
ATOM 601 C C . THR A 1 84 ? -0.289 -14.059 -12.887 1.00 93.12 84 THR A C 1
ATOM 603 O O . THR A 1 84 ? -1.330 -14.657 -12.612 1.00 93.12 84 THR A O 1
ATOM 606 N N . PHE A 1 85 ? -0.026 -12.831 -12.457 1.00 95.44 85 PHE A N 1
ATOM 607 C CA . PHE A 1 85 ? -0.908 -12.084 -11.573 1.00 95.44 85 PHE A CA 1
ATOM 608 C C . PHE A 1 85 ? -1.703 -11.054 -12.372 1.00 95.44 85 PHE A C 1
ATOM 610 O O . PHE A 1 85 ? -1.136 -10.203 -13.051 1.00 95.44 85 PHE A O 1
ATOM 617 N N . THR A 1 86 ? -3.028 -11.122 -12.281 1.00 94.81 86 THR A N 1
ATOM 618 C CA . THR A 1 86 ? -3.936 -10.121 -12.869 1.00 94.81 86 THR A CA 1
ATOM 619 C C . THR A 1 86 ? -4.599 -9.244 -11.811 1.00 94.81 86 THR A C 1
ATOM 621 O O . THR A 1 86 ? -5.146 -8.196 -12.139 1.00 94.81 86 THR A O 1
ATOM 624 N N . ALA A 1 87 ? -4.579 -9.675 -10.549 1.00 95.75 87 ALA A N 1
ATOM 625 C CA . ALA A 1 87 ? -5.068 -8.893 -9.425 1.00 95.75 87 ALA A CA 1
ATOM 626 C C . ALA A 1 87 ? -4.009 -7.862 -9.020 1.00 95.75 87 ALA A C 1
ATOM 628 O O . ALA A 1 87 ? -2.854 -8.223 -8.796 1.00 95.75 87 ALA A O 1
ATOM 629 N N . ALA A 1 88 ? -4.407 -6.594 -8.939 1.00 98.25 88 ALA A N 1
ATOM 630 C CA . ALA A 1 88 ? -3.500 -5.510 -8.596 1.00 98.25 88 ALA A CA 1
ATOM 631 C C . ALA A 1 88 ? -3.315 -5.351 -7.079 1.00 98.25 88 ALA A C 1
ATOM 633 O O . ALA A 1 88 ? -4.215 -5.674 -6.292 1.00 98.25 88 ALA A O 1
ATOM 634 N N . ILE A 1 89 ? -2.162 -4.798 -6.700 1.00 98.69 89 ILE A N 1
ATOM 635 C CA . ILE A 1 89 ? -1.809 -4.396 -5.336 1.00 98.69 89 ILE A CA 1
ATOM 636 C C . ILE A 1 89 ? -1.785 -2.865 -5.293 1.00 98.69 89 ILE A C 1
ATOM 638 O O . ILE A 1 89 ? -0.988 -2.234 -5.987 1.00 98.69 89 ILE A O 1
ATOM 642 N N . ALA A 1 90 ? -2.653 -2.264 -4.483 1.00 98.81 90 ALA A N 1
ATOM 643 C CA . ALA A 1 90 ? -2.617 -0.841 -4.190 1.00 98.81 90 ALA A CA 1
ATOM 644 C C . ALA A 1 90 ? -1.582 -0.566 -3.097 1.00 98.81 90 ALA A C 1
ATOM 646 O O . ALA A 1 90 ? -1.708 -1.057 -1.975 1.00 98.81 90 ALA A O 1
ATOM 647 N N . VAL A 1 91 ? -0.567 0.229 -3.423 1.00 98.75 91 VAL A N 1
ATOM 648 C CA . VAL A 1 91 ? 0.487 0.632 -2.486 1.00 98.75 91 VAL A CA 1
ATOM 649 C C . VAL A 1 91 ? 0.165 2.043 -2.005 1.00 98.75 91 VAL A C 1
ATOM 651 O O . VAL A 1 91 ? 0.365 3.013 -2.739 1.00 98.75 91 VAL A O 1
ATOM 654 N N . LEU A 1 92 ? -0.398 2.138 -0.796 1.00 98.56 92 LEU A N 1
ATOM 655 C CA . LEU A 1 92 ? -0.746 3.403 -0.150 1.00 98.56 92 LEU A CA 1
ATOM 656 C C . LEU A 1 92 ? 0.482 3.911 0.602 1.00 98.56 92 LEU A C 1
ATOM 658 O O . LEU A 1 92 ? 0.741 3.484 1.723 1.00 98.56 92 LEU A O 1
ATOM 662 N N . ASP A 1 93 ? 1.256 4.783 -0.043 1.00 98.19 93 ASP A N 1
ATOM 663 C CA . ASP A 1 93 ? 2.592 5.169 0.425 1.00 98.19 93 ASP A CA 1
ATOM 664 C C . ASP A 1 93 ? 2.998 6.567 -0.099 1.00 98.19 93 ASP A C 1
ATOM 666 O O . ASP A 1 93 ? 2.141 7.403 -0.402 1.00 98.19 93 ASP A O 1
ATOM 670 N N . SER A 1 94 ? 4.294 6.848 -0.228 1.00 97.50 94 SER A N 1
ATOM 671 C CA . SER A 1 94 ? 4.860 8.081 -0.783 1.00 97.50 94 SER A CA 1
ATOM 672 C C . SER A 1 94 ? 4.724 8.219 -2.302 1.00 97.50 94 SER A C 1
ATOM 674 O O . SER A 1 94 ? 5.206 9.198 -2.869 1.00 97.50 94 SER A O 1
ATOM 676 N N . GLY A 1 95 ? 4.037 7.290 -2.966 1.00 97.69 95 GLY A N 1
ATOM 677 C CA . GLY A 1 95 ? 3.965 7.182 -4.424 1.00 97.69 95 GLY A CA 1
ATOM 678 C C . GLY A 1 95 ? 4.857 6.061 -4.954 1.00 97.69 95 GLY A C 1
ATOM 679 O O . GLY A 1 95 ? 5.506 5.354 -4.188 1.00 97.69 95 GLY A O 1
ATOM 680 N N . VAL A 1 96 ? 4.874 5.877 -6.271 1.00 98.38 96 VAL A N 1
ATOM 681 C CA . VAL A 1 96 ? 5.765 4.924 -6.947 1.00 98.38 96 VAL A CA 1
ATOM 682 C C . VAL A 1 96 ? 6.339 5.615 -8.170 1.00 98.38 96 VAL A C 1
ATOM 684 O O . VAL A 1 96 ? 5.597 6.052 -9.047 1.00 98.38 96 VAL A O 1
ATOM 687 N N . GLY A 1 97 ? 7.663 5.742 -8.213 1.00 95.75 97 GLY A N 1
ATOM 688 C CA . GLY A 1 97 ? 8.357 6.338 -9.345 1.00 95.75 97 GLY A CA 1
ATOM 689 C C . GLY A 1 97 ? 8.380 5.401 -10.558 1.00 95.75 97 GLY A C 1
ATOM 690 O O . GLY A 1 97 ? 8.334 4.177 -10.396 1.00 95.75 97 GLY A O 1
ATOM 691 N N . PRO A 1 98 ? 8.494 5.943 -11.784 1.00 95.81 98 PRO A N 1
ATOM 692 C CA . PRO A 1 98 ? 8.617 5.130 -12.986 1.00 95.81 98 PRO A CA 1
ATOM 693 C C . PRO A 1 98 ? 9.848 4.221 -12.891 1.00 95.81 98 PRO A C 1
ATOM 695 O O . PRO A 1 98 ? 10.971 4.691 -12.701 1.00 95.81 98 PRO A O 1
ATOM 698 N N . HIS A 1 99 ? 9.643 2.912 -13.040 1.00 96.38 99 HIS A N 1
ATOM 699 C CA . HIS A 1 99 ? 10.705 1.925 -12.882 1.00 96.38 99 HIS A CA 1
ATOM 700 C C . HIS A 1 99 ? 10.533 0.760 -13.860 1.00 96.38 99 HIS A C 1
ATOM 702 O O . HIS A 1 99 ? 9.465 0.163 -13.942 1.00 96.38 99 HIS A O 1
ATOM 708 N N . GLN A 1 100 ? 11.603 0.408 -14.577 1.00 96.88 100 GLN A N 1
ATOM 709 C CA . GLN A 1 100 ? 11.597 -0.652 -15.600 1.00 96.88 100 GLN A CA 1
ATOM 710 C C . GLN A 1 100 ? 11.334 -2.063 -15.047 1.00 96.88 100 GLN A C 1
ATOM 712 O O . GLN A 1 100 ? 10.968 -2.954 -15.803 1.00 96.88 100 GLN A O 1
ATOM 717 N N . ASP A 1 101 ? 11.523 -2.257 -13.740 1.00 97.50 101 ASP A N 1
ATOM 718 C CA . ASP A 1 101 ? 11.326 -3.543 -13.051 1.00 97.50 101 ASP A CA 1
ATOM 719 C C . ASP A 1 101 ? 9.922 -3.688 -12.431 1.00 97.50 101 ASP A C 1
ATOM 721 O O . ASP A 1 101 ? 9.660 -4.633 -11.693 1.00 97.50 101 ASP A O 1
ATOM 725 N N . LEU A 1 102 ? 9.020 -2.724 -12.666 1.00 98.25 102 LEU A N 1
ATOM 726 C CA . LEU A 1 102 ? 7.680 -2.683 -12.075 1.00 98.25 102 LEU A CA 1
ATOM 727 C C . LEU A 1 102 ? 6.593 -2.524 -13.143 1.00 98.25 102 LEU A C 1
ATOM 729 O O . LEU A 1 102 ? 6.709 -1.723 -14.068 1.00 98.25 102 LEU A O 1
ATOM 733 N N . ASN A 1 103 ? 5.497 -3.267 -12.983 1.00 98.00 103 ASN A N 1
ATOM 734 C CA . ASN A 1 103 ? 4.282 -3.117 -13.782 1.00 98.00 103 ASN A CA 1
ATOM 735 C C . ASN A 1 103 ? 3.358 -2.082 -13.121 1.00 98.00 103 ASN A C 1
ATOM 737 O O . ASN A 1 103 ? 2.466 -2.439 -12.350 1.00 98.00 103 ASN A O 1
ATOM 741 N N . ILE A 1 104 ? 3.619 -0.798 -13.361 1.00 98.44 104 ILE A N 1
ATOM 742 C CA . ILE A 1 104 ? 2.909 0.304 -12.699 1.00 98.44 104 ILE A CA 1
ATOM 743 C C . ILE A 1 104 ? 1.681 0.704 -13.527 1.00 98.44 104 ILE A C 1
ATOM 745 O O . ILE A 1 104 ? 1.799 1.076 -14.695 1.00 98.44 104 ILE A O 1
ATOM 749 N N . LEU A 1 105 ? 0.502 0.644 -12.909 1.00 98.38 105 LEU A N 1
ATOM 750 C CA . LEU A 1 105 ? -0.759 1.137 -13.463 1.00 98.38 105 LEU A CA 1
ATOM 751 C C . LEU A 1 105 ? -1.000 2.605 -13.084 1.00 98.38 105 LEU A C 1
ATOM 753 O O . LEU A 1 105 ? -0.309 3.180 -12.245 1.00 98.38 105 LEU A O 1
ATOM 757 N N . SER A 1 106 ? -2.032 3.213 -13.673 1.00 97.75 106 SER A N 1
ATOM 758 C CA . SER A 1 106 ? -2.514 4.522 -13.230 1.00 97.75 106 SER A CA 1
ATOM 759 C C . SER A 1 106 ? -2.998 4.467 -11.781 1.00 97.75 106 SER A C 1
ATOM 761 O O . SER A 1 106 ? -3.735 3.550 -11.410 1.00 97.75 106 SER A O 1
ATOM 763 N N . GLY A 1 107 ? -2.647 5.485 -11.005 1.00 98.19 107 GLY A N 1
ATOM 764 C CA . GLY A 1 107 ? -3.028 5.612 -9.606 1.00 98.19 107 GLY A CA 1
ATOM 765 C C . GLY A 1 107 ? -3.641 6.966 -9.266 1.00 98.19 107 GLY A C 1
ATOM 766 O O . GLY A 1 107 ? -4.094 7.698 -10.150 1.00 98.19 107 GLY A O 1
ATOM 767 N N . TYR A 1 108 ? -3.646 7.299 -7.976 1.00 98.69 108 TYR A N 1
ATOM 768 C CA . TYR A 1 108 ? -4.160 8.574 -7.481 1.00 98.69 108 TYR A CA 1
ATOM 769 C C . TYR A 1 108 ? -3.356 9.120 -6.308 1.00 98.69 108 TYR A C 1
ATOM 771 O O . TYR A 1 108 ? -2.865 8.377 -5.460 1.00 98.69 108 TYR A O 1
ATOM 779 N N . SER A 1 109 ? -3.235 10.439 -6.250 1.00 98.50 109 SER A N 1
ATOM 780 C CA . SER A 1 109 ? -2.571 11.149 -5.171 1.00 98.50 109 SER A CA 1
ATOM 781 C C . SER A 1 109 ? -3.581 11.904 -4.331 1.00 98.50 109 SER A C 1
ATOM 783 O O . SER A 1 109 ? -4.219 12.846 -4.789 1.00 98.50 109 SER A O 1
ATOM 785 N N . CYS A 1 110 ? -3.665 11.532 -3.059 1.00 98.31 110 CYS A N 1
ATOM 786 C CA . CYS A 1 110 ? -4.444 12.238 -2.046 1.00 98.31 110 CYS A CA 1
ATOM 787 C C . CYS A 1 110 ? -3.714 13.472 -1.489 1.00 98.31 110 CYS A C 1
ATOM 789 O O . CYS A 1 110 ? -4.259 14.176 -0.642 1.00 98.31 110 CYS A O 1
ATOM 791 N N . ILE A 1 111 ? -2.482 13.732 -1.945 1.00 96.94 111 ILE A N 1
ATOM 792 C CA . ILE A 1 111 ? -1.712 14.933 -1.596 1.00 96.94 111 ILE A CA 1
ATOM 793 C C . ILE A 1 111 ? -2.004 16.058 -2.595 1.00 96.94 111 ILE A C 1
ATOM 795 O O . ILE A 1 111 ? -2.302 17.183 -2.198 1.00 96.94 111 ILE A O 1
ATOM 799 N N . SER A 1 112 ? -1.946 15.750 -3.894 1.00 96.56 112 SER A N 1
ATOM 800 C CA . SER A 1 112 ? -2.195 16.699 -4.990 1.00 96.56 112 SER A CA 1
ATOM 801 C C . SER A 1 112 ? -3.628 16.654 -5.532 1.00 96.56 112 SER A C 1
ATOM 803 O O . SER A 1 112 ? -4.028 17.579 -6.234 1.00 96.56 112 SER A O 1
ATOM 805 N N . ASN A 1 113 ? -4.422 15.645 -5.158 1.00 97.19 113 ASN A N 1
ATOM 806 C CA . ASN A 1 113 ? -5.782 15.392 -5.653 1.00 97.19 113 ASN A CA 1
ATOM 807 C C . ASN A 1 113 ? -5.854 15.213 -7.176 1.00 97.19 113 ASN A C 1
ATOM 809 O O . ASN A 1 113 ? -6.740 15.744 -7.847 1.00 97.19 113 ASN A O 1
ATOM 813 N N . ASP A 1 114 ? -4.898 14.472 -7.728 1.00 97.69 114 ASP A N 1
ATOM 814 C CA . ASP A 1 114 ? -4.783 14.188 -9.154 1.00 97.69 114 ASP A CA 1
ATOM 815 C C . ASP A 1 114 ? -4.121 12.817 -9.399 1.00 97.69 114 ASP A C 1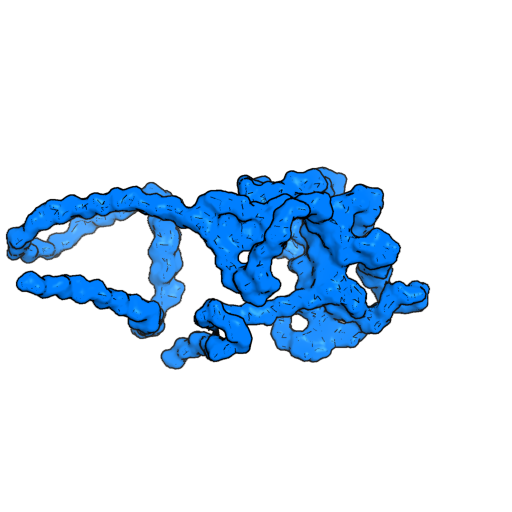
ATOM 817 O O . ASP A 1 114 ? -3.902 12.032 -8.477 1.00 97.69 114 ASP A O 1
ATOM 821 N N . GLY A 1 115 ? -3.826 12.503 -10.662 1.00 97.62 115 GLY A N 1
ATOM 822 C CA . GLY A 1 115 ? -3.143 11.265 -11.050 1.00 97.62 115 GLY A CA 1
ATOM 823 C C . GLY A 1 115 ? -1.620 11.286 -10.874 1.00 97.62 115 GLY A C 1
ATOM 824 O O . GLY A 1 115 ? -0.968 10.352 -11.333 1.00 97.62 115 GLY A O 1
ATOM 825 N N . ASN A 1 116 ? -1.029 12.330 -10.278 1.00 97.19 116 ASN A N 1
ATOM 826 C CA . ASN A 1 116 ? 0.419 12.402 -10.098 1.00 97.19 116 ASN A CA 1
ATOM 827 C C . ASN A 1 116 ? 0.856 11.585 -8.878 1.00 97.19 116 ASN A C 1
ATOM 829 O O . ASN A 1 116 ? 0.867 12.070 -7.747 1.00 97.19 116 ASN A O 1
ATOM 833 N N . THR A 1 117 ? 1.236 10.339 -9.124 1.00 97.69 117 THR A N 1
ATOM 834 C CA . THR A 1 117 ? 1.645 9.387 -8.088 1.00 97.69 117 THR A CA 1
ATOM 835 C C . THR A 1 117 ? 3.145 9.154 -8.021 1.00 97.69 117 THR A C 1
ATOM 837 O O . THR A 1 117 ? 3.568 8.181 -7.396 1.00 97.69 117 THR A O 1
ATOM 840 N N . ASP A 1 118 ? 3.942 10.012 -8.658 1.00 96.38 118 ASP A N 1
ATOM 841 C CA . ASP A 1 118 ? 5.392 9.876 -8.642 1.00 96.38 118 ASP A CA 1
ATOM 842 C C . ASP A 1 118 ? 5.920 9.922 -7.200 1.00 96.38 118 ASP A C 1
ATOM 844 O O . ASP A 1 118 ? 5.469 10.699 -6.344 1.00 96.38 118 ASP A O 1
ATOM 848 N N . ASP A 1 119 ? 6.899 9.064 -6.930 1.00 94.75 119 ASP A N 1
ATOM 849 C CA . ASP A 1 119 ? 7.597 9.019 -5.651 1.00 94.75 119 ASP A CA 1
ATOM 850 C C . ASP A 1 119 ? 8.682 10.100 -5.613 1.00 94.75 119 ASP A C 1
ATOM 852 O O . ASP A 1 119 ? 9.842 9.881 -5.953 1.00 94.75 119 ASP A O 1
ATOM 856 N N . ASP A 1 120 ? 8.277 11.307 -5.226 1.00 89.69 120 ASP A N 1
ATOM 857 C CA . ASP A 1 120 ? 9.163 12.455 -5.014 1.00 89.69 120 ASP A CA 1
ATOM 858 C C . ASP A 1 120 ? 9.741 12.520 -3.589 1.00 89.69 120 ASP A C 1
ATOM 860 O O . ASP A 1 120 ? 10.365 13.526 -3.215 1.00 89.69 120 ASP A O 1
ATOM 864 N N . SER A 1 121 ? 9.533 11.463 -2.792 1.00 91.50 121 SER A N 1
ATOM 865 C CA . SER A 1 121 ? 10.049 11.368 -1.431 1.00 91.50 121 SER A CA 1
ATOM 866 C C . SER A 1 121 ? 11.570 11.297 -1.400 1.00 91.50 121 SER A C 1
ATOM 868 O O . SER A 1 121 ? 12.235 10.918 -2.362 1.00 91.50 121 SER A O 1
ATOM 870 N N . LEU A 1 122 ? 12.145 11.690 -0.264 1.00 87.31 122 LEU A N 1
ATOM 871 C CA . LEU A 1 122 ? 13.595 11.629 -0.068 1.00 87.31 122 LEU A CA 1
ATOM 872 C C . LEU A 1 122 ? 14.145 10.198 -0.030 1.00 87.31 122 LEU A C 1
ATOM 874 O O . LEU A 1 122 ? 15.320 10.003 -0.332 1.00 87.31 122 LEU A O 1
ATOM 878 N N . GLU A 1 123 ? 13.301 9.231 0.325 1.00 87.56 123 GLU A N 1
ATOM 879 C CA . GLU A 1 123 ? 13.702 7.848 0.591 1.00 87.56 123 GLU A CA 1
ATOM 880 C C . GLU A 1 123 ? 13.298 6.879 -0.532 1.00 87.56 123 GLU A C 1
ATOM 882 O O . GLU A 1 123 ? 13.854 5.787 -0.625 1.00 87.56 123 GLU A O 1
ATOM 887 N N . GLY A 1 124 ? 12.340 7.252 -1.391 1.00 93.81 124 GLY A N 1
ATOM 888 C CA . GLY A 1 124 ? 11.779 6.346 -2.399 1.00 93.81 124 GLY A CA 1
ATOM 889 C C . GLY A 1 124 ? 11.009 5.172 -1.778 1.00 93.81 124 GLY A C 1
ATOM 890 O O . GLY A 1 124 ? 11.083 4.046 -2.281 1.00 93.81 124 GLY A O 1
ATOM 891 N N . HIS A 1 125 ? 10.352 5.410 -0.636 1.00 95.75 125 HIS A N 1
ATOM 892 C CA . HIS A 1 125 ? 9.799 4.358 0.218 1.00 95.75 125 HIS A CA 1
ATOM 893 C C . HIS A 1 125 ? 8.738 3.524 -0.511 1.00 95.75 125 HIS A C 1
ATOM 895 O O . HIS A 1 125 ? 8.879 2.302 -0.604 1.00 95.75 125 HIS A O 1
ATOM 901 N N . GLY A 1 126 ? 7.736 4.162 -1.120 1.00 97.56 126 GLY A N 1
ATOM 902 C CA . GLY A 1 126 ? 6.684 3.456 -1.850 1.00 97.56 126 GLY A CA 1
ATOM 903 C C . GLY A 1 126 ? 7.199 2.695 -3.075 1.00 97.56 126 GLY A C 1
ATOM 904 O O . GLY A 1 126 ? 6.740 1.581 -3.357 1.00 97.56 126 GLY A O 1
ATOM 905 N N . THR A 1 127 ? 8.225 3.215 -3.754 1.00 98.12 127 THR A N 1
ATOM 906 C CA . THR A 1 127 ? 8.903 2.493 -4.845 1.00 98.12 127 THR A CA 1
ATOM 907 C C . THR A 1 127 ? 9.614 1.235 -4.335 1.00 98.12 127 THR A C 1
ATOM 909 O O . THR A 1 127 ? 9.484 0.162 -4.928 1.00 98.12 127 THR A O 1
ATOM 912 N N . HIS A 1 128 ? 10.314 1.325 -3.203 1.00 97.00 128 HIS A N 1
ATOM 913 C CA . HIS A 1 128 ? 10.989 0.184 -2.581 1.00 97.00 128 HIS A CA 1
ATOM 914 C C . HIS A 1 128 ? 9.999 -0.886 -2.083 1.00 97.00 128 HIS A C 1
ATOM 916 O O . HIS A 1 128 ? 10.201 -2.088 -2.298 1.00 97.00 128 HIS A O 1
ATOM 922 N N . VAL A 1 129 ? 8.902 -0.459 -1.448 1.00 97.88 129 VAL A N 1
ATOM 923 C CA . VAL A 1 129 ? 7.796 -1.335 -1.027 1.00 97.88 129 VAL A CA 1
ATOM 924 C C . VAL A 1 129 ? 7.211 -2.075 -2.234 1.00 97.88 129 VAL A C 1
ATOM 926 O O . VAL A 1 129 ? 7.069 -3.299 -2.199 1.00 97.88 129 VAL A O 1
ATOM 929 N N . SER A 1 130 ? 6.964 -1.362 -3.336 1.00 98.50 130 SER A N 1
ATOM 930 C CA . SER A 1 130 ? 6.451 -1.945 -4.584 1.00 98.50 130 SER A CA 1
ATOM 931 C C . SER A 1 130 ? 7.405 -2.978 -5.186 1.00 98.50 130 SER A C 1
ATOM 933 O O . SER A 1 130 ? 6.959 -4.031 -5.639 1.00 98.50 130 SER A O 1
ATOM 935 N N . GLY A 1 131 ? 8.717 -2.724 -5.136 1.00 98.06 131 GLY A N 1
ATOM 936 C CA . GLY A 1 131 ? 9.743 -3.682 -5.560 1.00 98.06 131 GLY A CA 1
ATOM 937 C C . GLY A 1 131 ? 9.705 -4.979 -4.757 1.00 98.06 131 GLY A C 1
ATOM 938 O O . GLY A 1 131 ? 9.685 -6.070 -5.324 1.00 98.06 131 GLY A O 1
ATOM 939 N N . SER A 1 132 ? 9.605 -4.866 -3.432 1.00 97.38 132 SER A N 1
ATOM 940 C CA . SER A 1 132 ? 9.497 -6.033 -2.547 1.00 97.38 132 SER A CA 1
ATOM 941 C C . SER A 1 132 ? 8.236 -6.852 -2.839 1.00 97.38 132 SER A C 1
ATOM 943 O O . SER A 1 132 ? 8.274 -8.083 -2.834 1.00 97.38 132 SER A O 1
ATOM 945 N N . ALA A 1 133 ? 7.122 -6.178 -3.131 1.00 97.94 133 ALA A N 1
ATOM 946 C CA . ALA A 1 133 ? 5.858 -6.829 -3.442 1.00 97.94 133 ALA A CA 1
ATOM 947 C C . ALA A 1 133 ? 5.871 -7.520 -4.816 1.00 97.94 133 ALA A C 1
ATOM 949 O O . ALA A 1 133 ? 5.453 -8.674 -4.905 1.00 97.94 133 ALA A O 1
ATOM 950 N N . ALA A 1 134 ? 6.337 -6.839 -5.870 1.00 98.25 134 ALA A N 1
ATOM 951 C CA . ALA A 1 134 ? 6.034 -7.244 -7.244 1.00 98.25 134 ALA A CA 1
ATOM 952 C C . ALA A 1 134 ? 7.104 -6.924 -8.305 1.00 98.25 134 ALA A C 1
ATOM 954 O O . ALA A 1 134 ? 6.770 -6.921 -9.494 1.00 98.25 134 ALA A O 1
ATOM 955 N N . ALA A 1 135 ? 8.368 -6.679 -7.930 1.00 98.31 135 ALA A N 1
ATOM 956 C CA . ALA A 1 135 ? 9.435 -6.581 -8.932 1.00 98.31 135 ALA A CA 1
ATOM 957 C C . ALA A 1 135 ? 9.428 -7.811 -9.857 1.00 98.31 135 ALA A C 1
ATOM 959 O O . ALA A 1 135 ? 9.188 -8.936 -9.403 1.00 98.31 135 ALA A O 1
ATOM 960 N N . MET A 1 136 ? 9.578 -7.572 -11.159 1.00 97.75 136 MET A N 1
ATOM 961 C CA . MET A 1 136 ? 9.406 -8.591 -12.195 1.00 97.75 136 MET A CA 1
ATOM 962 C C . MET A 1 136 ? 10.445 -9.712 -12.070 1.00 97.75 136 MET A C 1
ATOM 964 O O . MET A 1 136 ? 11.527 -9.510 -11.545 1.00 97.75 136 MET A O 1
ATOM 968 N N . ASP A 1 137 ? 10.133 -10.898 -12.588 1.00 96.19 137 ASP A N 1
ATOM 969 C CA . ASP A 1 137 ? 11.116 -11.967 -12.811 1.00 96.19 137 ASP A CA 1
ATOM 970 C C . ASP A 1 137 ? 11.647 -11.808 -14.247 1.00 96.19 137 ASP A C 1
ATOM 972 O O . ASP A 1 137 ? 10.900 -11.988 -15.214 1.00 96.19 137 ASP A O 1
ATOM 976 N N . ASN A 1 138 ? 12.876 -11.310 -14.384 1.00 94.06 138 ASN A N 1
ATOM 977 C CA . ASN A 1 138 ? 13.522 -10.916 -15.636 1.00 94.06 138 ASN A CA 1
ATOM 978 C C . ASN A 1 138 ? 15.064 -11.033 -15.530 1.00 94.06 138 ASN A C 1
ATOM 980 O O . ASN A 1 138 ? 15.603 -11.727 -14.676 1.00 94.06 138 ASN A O 1
ATOM 984 N N . ASP A 1 139 ? 15.813 -10.385 -16.424 1.00 94.44 139 ASP A N 1
ATOM 985 C CA . ASP A 1 139 ? 17.272 -10.550 -16.492 1.00 94.44 139 ASP A CA 1
ATOM 986 C C . ASP A 1 139 ? 18.077 -9.530 -15.655 1.00 94.44 139 ASP A C 1
ATOM 988 O O . ASP A 1 139 ? 19.310 -9.534 -15.701 1.00 94.44 139 ASP A O 1
ATOM 992 N N . PHE A 1 140 ? 17.429 -8.638 -14.894 1.00 93.94 140 PHE A N 1
ATOM 993 C CA . PHE A 1 140 ? 18.098 -7.598 -14.103 1.00 93.94 140 PHE A CA 1
ATOM 994 C C . PHE A 1 140 ? 17.382 -7.293 -12.775 1.00 93.94 140 PHE A C 1
ATOM 996 O O . PHE A 1 140 ? 16.288 -7.760 -12.501 1.00 93.94 140 PHE A O 1
ATOM 1003 N N . GLY A 1 141 ? 18.013 -6.492 -11.912 1.00 94.81 141 GLY A N 1
ATOM 1004 C CA . GLY A 1 141 ? 17.351 -5.989 -10.705 1.00 94.81 141 GLY A CA 1
ATOM 1005 C C . GLY A 1 141 ? 17.057 -7.074 -9.666 1.00 94.81 141 GLY A C 1
ATOM 1006 O O . GLY A 1 141 ? 17.946 -7.857 -9.298 1.00 94.81 141 GLY A O 1
ATOM 1007 N N . VAL A 1 142 ? 15.828 -7.074 -9.148 1.00 96.44 142 VAL A N 1
ATOM 1008 C CA . VAL A 1 142 ? 15.393 -7.964 -8.063 1.00 96.44 142 VAL A CA 1
ATOM 1009 C C . VAL A 1 142 ? 14.061 -8.631 -8.386 1.00 96.44 142 VAL A C 1
ATOM 1011 O O . VAL A 1 142 ? 13.291 -8.115 -9.178 1.00 96.44 142 VAL A O 1
ATOM 1014 N N . ILE A 1 143 ? 13.759 -9.746 -7.719 1.00 97.00 143 ILE A N 1
ATOM 1015 C CA . ILE A 1 143 ? 12.454 -10.416 -7.831 1.00 97.00 143 ILE A CA 1
ATOM 1016 C C . ILE A 1 143 ? 11.596 -10.110 -6.601 1.00 97.00 143 ILE A C 1
ATOM 1018 O O . ILE A 1 143 ? 12.061 -10.278 -5.472 1.00 97.00 143 ILE A O 1
ATOM 1022 N N . GLY A 1 144 ? 10.345 -9.694 -6.812 1.00 97.31 144 GLY A N 1
ATOM 1023 C CA . GLY A 1 144 ? 9.352 -9.496 -5.753 1.00 97.31 144 GLY A CA 1
ATOM 1024 C C . GLY A 1 144 ? 8.670 -10.794 -5.300 1.00 97.31 144 GLY A C 1
ATOM 1025 O O . GLY A 1 144 ? 8.899 -11.874 -5.840 1.00 97.31 144 GLY A O 1
ATOM 1026 N N . ILE A 1 145 ? 7.788 -10.702 -4.305 1.00 97.12 145 ILE A N 1
ATOM 1027 C CA . ILE A 1 145 ? 6.995 -11.854 -3.833 1.00 97.12 145 ILE A CA 1
ATOM 1028 C C . ILE A 1 145 ? 6.028 -12.366 -4.904 1.00 97.12 145 ILE A C 1
ATOM 1030 O O . ILE A 1 145 ? 5.901 -13.575 -5.084 1.00 97.12 145 ILE A O 1
ATOM 1034 N N . ALA A 1 146 ? 5.340 -11.457 -5.593 1.00 97.44 146 ALA A N 1
ATOM 1035 C CA . ALA A 1 146 ? 4.393 -11.741 -6.666 1.00 97.44 146 ALA A CA 1
ATOM 1036 C C . ALA A 1 146 ? 4.899 -11.087 -7.962 1.00 97.44 146 ALA A C 1
ATOM 1038 O O . ALA A 1 146 ? 4.440 -9.996 -8.319 1.00 97.44 146 ALA A O 1
ATOM 1039 N N . PRO A 1 147 ? 5.890 -11.694 -8.644 1.00 97.94 147 PRO A N 1
ATOM 1040 C CA . PRO A 1 147 ? 6.619 -11.019 -9.708 1.00 97.94 147 PRO A CA 1
ATOM 1041 C C . PRO A 1 147 ? 5.709 -10.530 -10.831 1.00 97.94 147 PRO A C 1
ATOM 1043 O O . PRO A 1 147 ? 4.907 -11.288 -11.378 1.00 97.94 147 PRO A O 1
ATOM 1046 N N . GLY A 1 148 ? 5.827 -9.247 -11.176 1.00 97.75 148 GLY A N 1
ATOM 1047 C CA . GLY A 1 148 ? 5.066 -8.630 -12.264 1.00 97.75 148 GLY A CA 1
ATOM 1048 C C . GLY A 1 148 ? 3.583 -8.381 -11.968 1.00 97.75 148 GLY A C 1
ATOM 1049 O O . GLY A 1 148 ? 2.860 -7.947 -12.873 1.00 97.75 148 GLY A O 1
ATOM 1050 N N . ALA A 1 149 ? 3.118 -8.615 -10.734 1.00 98.50 149 ALA A N 1
ATOM 1051 C CA . ALA A 1 149 ? 1.774 -8.216 -10.331 1.00 98.50 149 ALA A CA 1
ATOM 1052 C C . ALA A 1 149 ? 1.559 -6.708 -10.564 1.00 98.50 149 ALA A C 1
ATOM 1054 O O . ALA A 1 149 ? 2.469 -5.917 -10.300 1.00 98.50 149 ALA A O 1
ATOM 1055 N N . PRO A 1 150 ? 0.383 -6.284 -11.070 1.00 98.62 150 PRO A N 1
ATOM 1056 C CA . PRO A 1 150 ? 0.141 -4.871 -11.318 1.00 98.62 150 PRO A CA 1
ATOM 1057 C C . PRO A 1 150 ? 0.169 -4.070 -10.012 1.00 98.62 150 PRO A C 1
ATOM 1059 O O . PRO A 1 150 ? -0.516 -4.418 -9.048 1.00 98.62 150 PRO A O 1
ATOM 1062 N N . ILE A 1 151 ? 0.928 -2.978 -9.995 1.00 98.81 151 ILE A N 1
ATOM 1063 C CA . ILE A 1 151 ? 0.997 -2.042 -8.874 1.00 98.81 151 ILE A CA 1
ATOM 1064 C C . ILE A 1 151 ? 0.125 -0.830 -9.182 1.00 98.81 151 ILE A C 1
ATOM 1066 O O . ILE A 1 151 ? 0.310 -0.170 -10.203 1.00 98.81 151 ILE A O 1
ATOM 1070 N N . VAL A 1 152 ? -0.803 -0.518 -8.280 1.00 98.81 152 VAL A N 1
ATOM 1071 C CA . VAL A 1 152 ? -1.574 0.728 -8.303 1.00 98.81 152 VAL A CA 1
ATOM 1072 C C . VAL A 1 152 ? -0.993 1.661 -7.243 1.00 98.81 152 VAL A C 1
ATOM 1074 O O . VAL A 1 152 ? -1.172 1.418 -6.048 1.00 98.81 152 VAL A O 1
ATOM 1077 N N . PRO A 1 153 ? -0.283 2.724 -7.635 1.00 98.62 153 PRO A N 1
ATOM 1078 C CA . PRO A 1 153 ? 0.267 3.653 -6.667 1.00 98.62 153 PRO A CA 1
ATOM 1079 C C . PRO A 1 153 ? -0.841 4.543 -6.095 1.00 98.62 153 PRO A C 1
ATOM 1081 O O . PRO A 1 153 ? -1.632 5.129 -6.832 1.00 98.62 153 PRO A O 1
ATOM 1084 N N . VAL A 1 154 ? -0.904 4.670 -4.772 1.00 98.69 154 VAL A N 1
ATOM 1085 C CA . VAL A 1 154 ? -1.828 5.595 -4.108 1.00 98.69 154 VAL A CA 1
ATOM 1086 C C . VAL A 1 154 ? -1.018 6.475 -3.170 1.00 98.69 154 VAL A C 1
ATOM 1088 O O . VAL A 1 154 ? -0.601 6.056 -2.093 1.00 98.69 154 VAL A O 1
ATOM 1091 N N . LYS A 1 155 ? -0.736 7.705 -3.599 1.00 98.44 155 LYS A N 1
ATOM 1092 C CA . LYS A 1 155 ? 0.144 8.606 -2.853 1.00 98.44 155 LYS A CA 1
ATOM 1093 C C . LYS A 1 155 ? -0.627 9.243 -1.699 1.00 98.44 155 LYS A C 1
ATOM 1095 O O . LYS A 1 155 ? -1.496 10.089 -1.914 1.00 98.44 155 LYS A O 1
ATOM 1100 N N . VAL A 1 156 ? -0.305 8.835 -0.476 1.00 98.38 156 VAL A N 1
ATOM 1101 C CA . VAL A 1 156 ? -0.934 9.310 0.771 1.00 98.38 156 VAL A CA 1
ATOM 1102 C C . VAL A 1 156 ? 0.063 9.943 1.740 1.00 98.38 156 VAL A C 1
ATOM 1104 O O . VAL A 1 156 ? -0.369 10.598 2.693 1.00 98.38 156 VAL A O 1
ATOM 1107 N N . ALA A 1 157 ? 1.365 9.764 1.499 1.00 97.44 157 ALA A N 1
ATOM 1108 C CA . ALA A 1 157 ? 2.450 10.384 2.250 1.00 97.44 157 ALA A CA 1
ATOM 1109 C C . ALA A 1 157 ? 3.141 11.488 1.434 1.00 97.44 157 ALA A C 1
ATOM 1111 O O . ALA A 1 157 ? 3.234 11.420 0.204 1.00 97.44 157 ALA A O 1
ATOM 1112 N N . ASP A 1 158 ? 3.616 12.517 2.131 1.00 94.00 158 ASP A N 1
ATOM 1113 C CA . ASP A 1 158 ? 4.358 13.624 1.539 1.00 94.00 158 ASP A CA 1
ATOM 1114 C C . ASP A 1 158 ? 5.835 13.276 1.276 1.00 94.00 158 ASP A C 1
ATOM 1116 O O . ASP A 1 158 ? 6.316 12.165 1.512 1.00 94.00 158 ASP A O 1
ATOM 1120 N N . ARG A 1 159 ? 6.593 14.268 0.802 1.00 94.00 159 ARG A N 1
ATOM 1121 C CA . ARG A 1 159 ? 8.019 14.129 0.489 1.00 94.00 159 ARG A CA 1
ATOM 1122 C C . ARG A 1 159 ? 8.891 13.740 1.697 1.00 94.00 159 ARG A C 1
ATOM 1124 O O . ARG A 1 159 ? 10.025 13.296 1.511 1.00 94.00 159 ARG A O 1
ATOM 1131 N N . GLN A 1 160 ? 8.415 13.959 2.922 1.00 92.94 160 GLN A N 1
ATOM 1132 C CA . GLN A 1 160 ? 9.094 13.590 4.167 1.00 92.94 160 GLN A CA 1
ATOM 1133 C C . GLN A 1 160 ? 8.665 12.196 4.657 1.00 92.94 160 GLN A C 1
ATOM 1135 O O . GLN A 1 160 ? 9.142 11.758 5.700 1.00 92.94 160 GLN A O 1
ATOM 1140 N N . GLY A 1 161 ? 7.777 11.507 3.932 1.00 90.62 161 GLY A N 1
ATOM 1141 C CA . GLY A 1 161 ? 7.198 10.230 4.347 1.00 90.62 161 GLY A CA 1
ATOM 1142 C C . GLY A 1 161 ? 6.095 10.380 5.397 1.00 90.62 161 GLY A C 1
ATOM 1143 O O . GLY A 1 161 ? 5.683 9.391 5.994 1.00 90.62 161 GLY A O 1
ATOM 1144 N N . SER A 1 162 ? 5.604 11.599 5.645 1.00 92.69 162 SER A N 1
ATOM 1145 C CA . SER A 1 162 ? 4.531 11.836 6.612 1.00 92.69 162 SER A CA 1
ATOM 1146 C C . SER A 1 162 ? 3.165 11.691 5.947 1.00 92.69 162 SER A C 1
ATOM 1148 O O . SER A 1 162 ? 2.890 12.317 4.924 1.00 92.69 162 SER A O 1
ATOM 1150 N N . ALA A 1 163 ? 2.289 10.883 6.544 1.00 94.81 163 ALA A N 1
ATOM 1151 C CA . ALA A 1 163 ? 0.916 10.682 6.093 1.00 94.81 163 ALA A CA 1
ATOM 1152 C C . ALA A 1 163 ? -0.083 11.177 7.146 1.00 94.81 163 ALA A C 1
ATOM 1154 O O . ALA A 1 163 ? 0.098 10.991 8.349 1.00 94.81 163 ALA A O 1
ATOM 1155 N N . SER A 1 164 ? -1.172 11.792 6.687 1.00 95.44 164 SER A N 1
ATOM 1156 C CA . SER A 1 164 ? -2.300 12.172 7.540 1.00 95.44 164 SER A CA 1
ATOM 1157 C C . SER A 1 164 ? -3.356 11.064 7.543 1.00 95.44 164 SER A C 1
ATOM 1159 O O . SER A 1 164 ? -3.551 10.398 6.528 1.00 95.44 164 SER A O 1
ATOM 1161 N N . ILE A 1 165 ? -4.123 10.908 8.629 1.00 94.06 165 ILE A N 1
ATOM 1162 C CA . ILE A 1 165 ? -5.260 9.964 8.631 1.00 94.06 165 ILE A CA 1
ATOM 1163 C C . ILE A 1 165 ? -6.226 10.287 7.477 1.00 94.06 165 ILE A C 1
ATOM 1165 O O . ILE A 1 165 ? -6.704 9.381 6.805 1.00 94.06 165 ILE A O 1
ATOM 1169 N N . SER A 1 166 ? -6.459 11.571 7.185 1.00 96.44 166 SER A N 1
ATOM 1170 C CA . SER A 1 166 ? -7.306 12.008 6.070 1.00 96.44 166 SER A CA 1
ATOM 1171 C C . SER A 1 166 ? -6.798 11.574 4.693 1.00 96.44 166 SER A C 1
ATOM 1173 O O . SER A 1 166 ? -7.604 11.193 3.849 1.00 96.44 166 SER A O 1
ATOM 1175 N N . SER A 1 167 ? -5.484 11.602 4.450 1.00 97.94 167 SER A N 1
ATOM 1176 C CA . SER A 1 167 ? -4.917 11.177 3.163 1.00 97.94 167 SER A CA 1
ATOM 1177 C C . SER A 1 167 ? -4.955 9.658 3.015 1.00 97.94 167 SER A C 1
ATOM 1179 O O . SER A 1 167 ? -5.259 9.168 1.931 1.00 97.94 167 SER A O 1
ATOM 1181 N N . VAL A 1 168 ? -4.744 8.911 4.104 1.00 97.88 168 VAL A N 1
ATOM 1182 C CA . VAL A 1 168 ? -4.910 7.448 4.113 1.00 97.88 168 VAL A CA 1
ATOM 1183 C C . VAL A 1 168 ? -6.370 7.057 3.858 1.00 97.88 168 VAL A C 1
ATOM 1185 O O . VAL A 1 168 ? -6.625 6.192 3.024 1.00 97.88 168 VAL A O 1
ATOM 1188 N N . LEU A 1 169 ? -7.332 7.726 4.507 1.00 97.88 169 LEU A N 1
ATOM 1189 C CA . LEU A 1 169 ? -8.766 7.522 4.265 1.00 97.88 169 LEU A CA 1
ATOM 1190 C C . LEU A 1 169 ? -9.141 7.787 2.806 1.00 97.88 169 LEU A C 1
ATOM 1192 O O . LEU A 1 169 ? -9.757 6.931 2.178 1.00 97.88 169 LEU A O 1
ATOM 1196 N N . CYS A 1 170 ? -8.696 8.919 2.252 1.00 98.44 170 CYS A N 1
ATOM 1197 C CA . CYS A 1 170 ? -8.857 9.231 0.833 1.00 98.44 170 CYS A CA 1
ATOM 1198 C C . CYS A 1 170 ? -8.317 8.102 -0.060 1.00 98.44 170 CYS A C 1
ATOM 1200 O O . CYS A 1 170 ? -8.979 7.704 -1.016 1.00 98.44 170 CYS A O 1
ATOM 1202 N N . GLY A 1 171 ? -7.144 7.550 0.268 1.00 98.44 171 GLY A N 1
ATOM 1203 C CA . GLY A 1 171 ? -6.535 6.473 -0.504 1.00 98.44 171 GLY A CA 1
ATOM 1204 C C . GLY A 1 171 ? -7.360 5.188 -0.475 1.00 98.44 171 GLY A C 1
ATOM 1205 O O . GLY A 1 171 ? -7.623 4.604 -1.525 1.00 98.44 171 GLY A O 1
ATOM 1206 N N . ILE A 1 172 ? -7.815 4.771 0.712 1.00 98.44 172 ILE A N 1
ATOM 1207 C CA . ILE A 1 172 ? -8.664 3.581 0.870 1.00 98.44 172 ILE A CA 1
ATOM 1208 C C . ILE A 1 172 ? -9.974 3.777 0.102 1.00 98.44 172 ILE A C 1
ATOM 1210 O O . ILE A 1 172 ? -10.344 2.932 -0.711 1.00 98.44 172 ILE A O 1
ATOM 1214 N N . GLU A 1 173 ? -10.652 4.907 0.302 1.00 98.06 173 GLU A N 1
ATOM 1215 C CA . GLU A 1 173 ? -11.904 5.217 -0.389 1.00 98.06 173 GLU A CA 1
ATOM 1216 C C . GLU A 1 173 ? -11.733 5.225 -1.908 1.00 98.06 173 GLU A C 1
ATOM 1218 O O . GLU A 1 173 ? -12.554 4.640 -2.616 1.00 98.06 173 GLU A O 1
ATOM 1223 N N . TRP A 1 174 ? -10.652 5.820 -2.417 1.00 98.50 174 TRP A N 1
ATOM 1224 C CA . TRP A 1 174 ? -10.368 5.848 -3.846 1.00 98.50 174 TRP A CA 1
ATOM 1225 C C . TRP A 1 174 ? -10.174 4.438 -4.416 1.00 98.50 174 TRP A C 1
ATOM 1227 O O . TRP A 1 174 ? -10.758 4.119 -5.456 1.00 98.50 174 TRP A O 1
ATOM 1237 N N . VAL A 1 175 ? -9.423 3.567 -3.729 1.00 98.62 175 VAL A N 1
ATOM 1238 C CA . VAL A 1 175 ? -9.231 2.171 -4.162 1.00 98.62 175 VAL A CA 1
ATOM 1239 C C . VAL A 1 175 ? -10.565 1.437 -4.244 1.00 98.62 175 VAL A C 1
ATOM 1241 O O . VAL A 1 175 ? -10.819 0.754 -5.238 1.00 98.62 175 VAL A O 1
ATOM 1244 N N . LEU A 1 176 ? -11.434 1.600 -3.243 1.00 98.12 176 LEU A N 1
ATOM 1245 C CA . LEU A 1 176 ? -12.737 0.933 -3.203 1.00 98.12 176 LEU A CA 1
ATOM 1246 C C . LEU A 1 176 ? -13.694 1.462 -4.271 1.00 98.12 176 LEU A C 1
ATOM 1248 O O . LEU A 1 176 ? -14.299 0.677 -5.002 1.00 98.12 176 LEU A O 1
ATOM 1252 N N . GLN A 1 177 ? -13.799 2.783 -4.414 1.00 97.94 177 GLN A N 1
ATOM 1253 C CA . GLN A 1 177 ? -14.679 3.416 -5.401 1.00 97.94 177 GLN A CA 1
ATOM 1254 C C . GLN A 1 177 ? -14.307 3.024 -6.834 1.00 97.94 177 GLN A C 1
ATOM 1256 O O . GLN A 1 177 ? -15.189 2.777 -7.657 1.00 97.94 177 GLN A O 1
ATOM 1261 N N . ASN A 1 178 ? -13.008 2.921 -7.122 1.00 97.75 178 ASN A N 1
ATOM 1262 C CA . ASN A 1 178 ? -12.507 2.570 -8.449 1.00 97.75 178 ASN A CA 1
ATOM 1263 C C . ASN A 1 178 ? -12.307 1.061 -8.640 1.00 97.75 178 ASN A C 1
ATOM 1265 O O . ASN A 1 178 ? -11.975 0.635 -9.744 1.00 97.75 178 ASN A O 1
ATOM 1269 N N . LYS A 1 179 ? -12.501 0.251 -7.586 1.00 97.31 179 LYS A N 1
ATOM 1270 C CA . LYS A 1 179 ? -12.169 -1.185 -7.562 1.00 97.31 179 LYS A CA 1
ATOM 1271 C C . LYS A 1 179 ? -10.758 -1.442 -8.098 1.00 97.31 179 LYS A C 1
ATOM 1273 O O . LYS A 1 179 ? -10.535 -2.351 -8.896 1.00 97.31 179 LYS A O 1
ATOM 1278 N N . ALA A 1 180 ? -9.825 -0.582 -7.697 1.00 97.31 180 ALA A N 1
ATOM 1279 C CA . ALA A 1 180 ? -8.527 -0.464 -8.347 1.00 97.31 180 ALA A CA 1
ATOM 1280 C C . ALA A 1 180 ? -7.596 -1.647 -8.039 1.00 97.31 180 ALA A C 1
ATOM 1282 O O . ALA A 1 180 ? -6.715 -1.956 -8.836 1.00 97.31 180 ALA A O 1
ATOM 1283 N N . ALA A 1 181 ? -7.785 -2.315 -6.898 1.00 98.06 181 ALA A N 1
ATOM 1284 C CA . ALA A 1 181 ? -6.918 -3.392 -6.437 1.00 98.06 181 ALA A CA 1
ATOM 1285 C C . ALA A 1 181 ? -7.669 -4.427 -5.591 1.00 98.06 181 ALA A C 1
ATOM 1287 O O . ALA A 1 181 ? -8.714 -4.136 -5.012 1.00 98.06 181 ALA A O 1
ATOM 1288 N N . ALA A 1 182 ? -7.101 -5.633 -5.509 1.00 97.88 182 ALA A N 1
ATOM 1289 C CA . ALA A 1 182 ? -7.578 -6.699 -4.624 1.00 97.88 182 ALA A CA 1
ATOM 1290 C C . ALA A 1 182 ? -6.864 -6.694 -3.262 1.00 97.88 182 ALA A C 1
ATOM 1292 O O . ALA A 1 182 ? -7.351 -7.289 -2.301 1.00 97.88 182 ALA A O 1
ATOM 1293 N N . VAL A 1 183 ? -5.707 -6.033 -3.184 1.00 98.44 183 VAL A N 1
ATOM 1294 C CA . VAL A 1 183 ? -4.894 -5.909 -1.972 1.00 98.44 183 VAL A CA 1
ATOM 1295 C C . VAL A 1 183 ? -4.549 -4.441 -1.758 1.00 98.44 183 VAL A C 1
ATOM 1297 O O . VAL A 1 183 ? -4.178 -3.757 -2.707 1.00 98.44 183 VAL A O 1
ATOM 1300 N N . ILE A 1 184 ? -4.644 -3.972 -0.520 1.00 98.75 184 ILE A N 1
ATOM 1301 C CA . ILE A 1 184 ? -4.142 -2.680 -0.054 1.00 98.75 184 ILE A CA 1
ATOM 1302 C C . ILE A 1 184 ? -2.952 -2.955 0.861 1.00 98.75 184 ILE A C 1
ATOM 1304 O O . ILE A 1 184 ? -3.094 -3.664 1.855 1.00 98.75 184 ILE A O 1
ATOM 1308 N N . ASN A 1 185 ? -1.800 -2.368 0.544 1.00 98.56 185 ASN A N 1
ATOM 1309 C CA . ASN A 1 185 ? -0.630 -2.376 1.409 1.00 98.56 185 ASN A CA 1
ATOM 1310 C C . ASN A 1 185 ? -0.419 -1.002 2.047 1.00 98.56 185 ASN A C 1
ATOM 1312 O O . ASN A 1 185 ? -0.253 -0.006 1.341 1.00 98.56 185 ASN A O 1
ATOM 1316 N N . LEU A 1 186 ? -0.382 -0.985 3.379 1.00 96.75 186 LEU A N 1
ATOM 1317 C CA . LEU A 1 186 ? -0.120 0.178 4.221 1.00 96.75 186 LEU A CA 1
ATOM 1318 C C . LEU A 1 186 ? 1.202 -0.032 4.965 1.00 96.75 186 LEU A C 1
ATOM 1320 O O . LEU A 1 186 ? 1.226 -0.421 6.132 1.00 96.75 186 LEU A O 1
ATOM 1324 N N . SER A 1 187 ? 2.325 0.235 4.301 1.00 94.62 187 SER A N 1
ATOM 1325 C CA . SER A 1 187 ? 3.648 0.265 4.948 1.00 94.62 187 SER A CA 1
ATOM 1326 C C . SER A 1 187 ? 3.859 1.587 5.697 1.00 94.62 187 SER A C 1
ATOM 1328 O O . SER A 1 187 ? 4.872 2.259 5.555 1.00 94.62 187 SER A O 1
ATOM 1330 N N . LEU A 1 188 ? 2.854 1.961 6.480 1.00 90.44 188 LEU A N 1
ATOM 1331 C CA . LEU A 1 188 ? 2.727 3.197 7.231 1.00 90.44 188 LEU A CA 1
ATOM 1332 C C . LEU A 1 188 ? 2.173 2.826 8.600 1.00 90.44 188 LEU A C 1
ATOM 1334 O O . LEU A 1 188 ? 1.332 1.929 8.709 1.00 90.44 188 LEU A O 1
ATOM 1338 N N . ASP A 1 189 ? 2.577 3.556 9.626 1.00 88.50 189 ASP A N 1
ATOM 1339 C CA . ASP A 1 189 ? 2.089 3.319 10.972 1.00 88.50 189 ASP A CA 1
ATOM 1340 C C . ASP A 1 189 ? 1.750 4.620 11.706 1.00 88.50 189 ASP A C 1
ATOM 1342 O O . ASP A 1 189 ? 2.269 5.699 11.416 1.00 88.50 189 ASP A O 1
ATOM 1346 N N . GLY A 1 190 ? 0.778 4.513 12.610 1.00 86.94 190 GLY A N 1
ATOM 1347 C CA . GLY A 1 190 ? 0.376 5.554 13.546 1.00 86.94 190 GLY A CA 1
ATOM 1348 C C . GLY A 1 190 ? 0.808 5.212 14.969 1.00 86.94 190 GLY A C 1
ATOM 1349 O O . GLY A 1 190 ? 1.801 4.535 15.195 1.00 86.94 190 GLY A O 1
ATOM 1350 N N . ALA A 1 191 ? 0.041 5.659 15.962 1.00 82.75 191 ALA A N 1
ATOM 1351 C CA . ALA A 1 191 ? 0.359 5.368 17.357 1.00 82.75 191 ALA A CA 1
ATOM 1352 C C . ALA A 1 191 ? 0.284 3.860 17.674 1.00 82.75 191 ALA A C 1
ATOM 1354 O O . ALA A 1 191 ? -0.664 3.173 17.275 1.00 82.75 191 ALA A O 1
ATOM 1355 N N . ALA A 1 192 ? 1.247 3.376 18.463 1.00 80.69 192 ALA A N 1
ATOM 1356 C CA . ALA A 1 192 ? 1.210 2.054 19.077 1.00 80.69 192 ALA A CA 1
ATOM 1357 C C . ALA A 1 192 ? 0.067 1.952 20.094 1.00 80.69 192 ALA A C 1
ATOM 1359 O O . ALA A 1 192 ? -0.070 2.798 20.982 1.00 80.69 192 ALA A O 1
ATOM 1360 N N . THR A 1 193 ? -0.732 0.892 20.010 1.00 77.25 193 THR A N 1
ATOM 1361 C CA . THR A 1 193 ? -1.820 0.638 20.954 1.00 77.25 193 THR A CA 1
ATOM 1362 C C . THR A 1 193 ? -2.102 -0.856 21.093 1.00 77.25 193 THR A C 1
ATOM 1364 O O . THR A 1 193 ? -1.933 -1.646 20.170 1.00 77.25 193 THR A O 1
ATOM 1367 N N . SER A 1 194 ? -2.514 -1.273 22.286 1.00 74.31 194 SER A N 1
ATOM 1368 C CA . SER A 1 194 ? -3.099 -2.601 22.512 1.00 74.31 194 SER A CA 1
ATOM 1369 C C . SER A 1 194 ? -4.630 -2.569 22.467 1.00 74.31 194 SER A C 1
ATOM 1371 O O . SER A 1 194 ? -5.271 -3.617 22.586 1.00 74.31 194 SER A O 1
ATOM 1373 N N . ALA A 1 195 ? -5.202 -1.371 22.314 1.00 63.72 195 ALA A N 1
ATOM 1374 C CA . ALA A 1 195 ? -6.627 -1.125 22.189 1.00 63.72 195 ALA A CA 1
ATOM 1375 C C . ALA A 1 195 ? -7.094 -1.249 20.730 1.00 63.72 195 ALA A C 1
ATOM 1377 O O . ALA A 1 195 ? -6.291 -1.189 19.807 1.00 63.72 195 ALA A O 1
ATOM 1378 N N . ASP A 1 196 ? -8.407 -1.396 20.561 1.00 71.56 196 ASP A N 1
ATOM 1379 C CA . ASP A 1 196 ? -9.102 -1.637 19.291 1.00 71.56 196 ASP A CA 1
ATOM 1380 C C . ASP A 1 196 ? -8.799 -2.996 18.634 1.00 71.56 196 ASP A C 1
ATOM 1382 O O . ASP A 1 196 ? -8.128 -3.115 17.613 1.00 71.56 196 ASP A O 1
ATOM 1386 N N . LYS A 1 197 ? -9.320 -4.045 19.280 1.00 72.44 197 LYS A N 1
ATOM 1387 C CA . LYS A 1 197 ? -9.361 -5.431 18.780 1.00 72.44 197 LYS A CA 1
ATOM 1388 C C . LYS A 1 197 ? -10.780 -5.832 18.375 1.00 72.44 197 LYS A C 1
ATOM 1390 O O . LYS A 1 197 ? -11.154 -7.000 18.484 1.00 72.44 197 LYS A O 1
ATOM 1395 N N . VAL A 1 198 ? -11.593 -4.844 18.031 1.00 79.12 198 VAL A N 1
ATOM 1396 C CA . VAL A 1 198 ? -12.973 -5.067 17.627 1.00 79.12 198 VAL A CA 1
ATOM 1397 C C . VAL A 1 198 ? -12.966 -5.588 16.188 1.00 79.12 198 VAL A C 1
ATOM 1399 O O . VAL A 1 198 ? -12.245 -5.028 15.375 1.00 79.12 198 VAL A O 1
ATOM 1402 N N . PRO A 1 199 ? -13.713 -6.650 15.853 1.00 81.06 199 PRO A N 1
ATOM 1403 C CA . PRO A 1 199 ? -13.820 -7.112 14.475 1.00 81.06 199 PRO A CA 1
ATOM 1404 C C . PRO A 1 199 ? -14.774 -6.240 13.641 1.00 81.06 199 PRO A C 1
ATOM 1406 O O . PRO A 1 199 ? -15.673 -5.583 14.161 1.00 81.06 199 PRO A O 1
ATOM 1409 N N . CYS A 1 200 ? -14.666 -6.332 12.317 1.00 82.81 200 CYS A N 1
ATOM 1410 C CA . CYS A 1 200 ? -15.632 -5.757 11.375 1.00 82.81 200 CYS A CA 1
ATOM 1411 C C . CYS A 1 200 ? -16.994 -6.483 11.348 1.00 82.81 200 CYS A C 1
ATOM 1413 O O . CYS A 1 200 ? -17.410 -6.999 10.312 1.00 82.81 200 CYS A O 1
ATOM 1415 N N . ASP A 1 201 ? -17.714 -6.527 12.469 1.00 76.44 201 ASP A N 1
ATOM 1416 C CA . ASP A 1 201 ? -19.066 -7.100 12.584 1.00 76.44 201 ASP A CA 1
ATOM 1417 C C . ASP A 1 201 ? -20.188 -6.042 12.601 1.00 76.44 201 ASP A C 1
ATOM 1419 O O . ASP A 1 201 ? -21.374 -6.371 12.643 1.00 76.44 201 ASP A O 1
ATOM 1423 N N . GLY A 1 202 ? -19.814 -4.765 12.477 1.00 60.78 202 GLY A N 1
ATOM 1424 C CA . GLY A 1 202 ? -20.733 -3.649 12.279 1.00 60.78 202 GLY A CA 1
ATOM 1425 C C . GLY A 1 202 ? -21.218 -2.964 13.555 1.00 60.78 202 GLY A C 1
ATOM 1426 O O . GLY A 1 202 ? -22.028 -2.044 13.435 1.00 60.78 202 GLY A O 1
ATOM 1427 N N . THR A 1 203 ? -20.739 -3.344 14.746 1.00 59.41 203 THR A N 1
ATOM 1428 C CA . THR A 1 203 ? -21.187 -2.698 15.992 1.00 59.41 203 THR A CA 1
ATOM 1429 C C . THR A 1 203 ? -20.199 -1.709 16.600 1.00 59.41 203 THR A C 1
ATOM 1431 O O . THR A 1 203 ? -20.645 -0.856 17.360 1.00 59.41 203 THR A O 1
ATOM 1434 N N . ASP A 1 204 ? -18.905 -1.737 16.248 1.00 56.84 204 ASP A N 1
ATOM 1435 C CA . ASP A 1 204 ? -17.901 -1.132 17.142 1.00 56.84 204 ASP A CA 1
ATOM 1436 C C . ASP A 1 204 ? -16.595 -0.629 16.471 1.00 56.84 204 ASP A C 1
ATOM 1438 O O . ASP A 1 204 ? -15.576 -0.481 17.144 1.00 56.84 204 ASP A O 1
ATOM 1442 N N . ALA A 1 205 ? -16.572 -0.327 15.165 1.00 60.41 205 ALA A N 1
ATOM 1443 C CA . ALA A 1 205 ? -15.366 0.236 14.536 1.00 60.41 205 ALA A CA 1
ATOM 1444 C C . ALA A 1 205 ? -14.985 1.583 15.190 1.00 60.41 205 ALA A C 1
ATOM 1446 O O . ALA A 1 205 ? -15.683 2.593 15.029 1.00 60.41 205 ALA A O 1
ATOM 1447 N N . THR A 1 206 ? -13.883 1.593 15.950 1.00 75.31 206 THR A N 1
ATOM 1448 C CA . THR A 1 206 ? -13.625 2.642 16.956 1.00 75.31 206 THR A CA 1
ATOM 1449 C C . THR A 1 206 ? -13.061 3.944 16.381 1.00 75.31 206 THR A C 1
ATOM 1451 O O . THR A 1 206 ? -12.995 4.964 17.069 1.00 75.31 206 THR A O 1
ATOM 1454 N N . SER A 1 207 ? -12.669 3.933 15.104 1.00 86.94 207 SER A N 1
ATOM 1455 C CA . SER A 1 207 ? -12.121 5.089 14.397 1.00 86.94 207 SER A CA 1
ATOM 1456 C C . SER A 1 207 ? -12.564 5.122 12.935 1.00 86.94 207 SER A C 1
ATOM 1458 O O . SER A 1 207 ? -12.927 4.097 12.357 1.00 86.94 207 SER A O 1
ATOM 1460 N N . ALA A 1 208 ? -12.482 6.299 12.306 1.00 90.31 208 ALA A N 1
ATOM 1461 C CA . ALA A 1 208 ? -12.769 6.449 10.877 1.00 90.31 208 ALA A CA 1
ATOM 1462 C C . ALA A 1 208 ? -11.876 5.543 10.008 1.00 90.31 208 ALA A C 1
ATOM 1464 O O . ALA A 1 208 ? -12.344 4.974 9.028 1.00 90.31 208 ALA A O 1
ATOM 1465 N N . LEU A 1 209 ? -10.604 5.363 10.391 1.00 92.19 209 LEU A N 1
ATOM 1466 C CA . LEU A 1 209 ? -9.678 4.481 9.677 1.00 92.19 209 LEU A CA 1
ATOM 1467 C C . LEU A 1 209 ? -10.099 3.011 9.775 1.00 92.19 209 LEU A C 1
ATOM 1469 O O . LEU A 1 209 ? -10.107 2.315 8.764 1.00 92.19 209 LEU A O 1
ATOM 1473 N N . HIS A 1 210 ? -10.509 2.561 10.962 1.00 91.88 210 HIS A N 1
ATOM 1474 C CA . HIS A 1 210 ? -11.039 1.211 11.155 1.00 91.88 210 HIS A CA 1
ATOM 1475 C C . HIS A 1 210 ? -12.324 1.005 10.332 1.00 91.88 210 HIS A C 1
ATOM 1477 O O . HIS A 1 210 ? -12.445 0.021 9.613 1.00 91.88 210 HIS A O 1
ATOM 1483 N N . GLN A 1 211 ? -13.241 1.979 10.318 1.00 91.19 211 GLN A N 1
ATOM 1484 C CA . GLN A 1 211 ? -14.450 1.922 9.483 1.00 91.19 211 GLN A CA 1
ATOM 1485 C C . GLN A 1 211 ? -14.130 1.792 7.987 1.00 91.19 211 GLN A C 1
ATOM 1487 O O . GLN A 1 211 ? -14.749 0.983 7.295 1.00 91.19 211 GLN A O 1
ATOM 1492 N N . ALA A 1 212 ? -13.149 2.548 7.488 1.00 94.25 212 ALA A N 1
ATOM 1493 C CA . ALA A 1 212 ? -12.715 2.459 6.096 1.00 94.25 212 ALA A CA 1
ATOM 1494 C C . ALA A 1 212 ? -12.097 1.090 5.768 1.00 94.25 212 ALA A C 1
ATOM 1496 O O . ALA A 1 212 ? -12.407 0.510 4.726 1.00 94.25 212 ALA A O 1
ATOM 1497 N N . ILE A 1 213 ? -11.281 0.539 6.672 1.00 94.62 213 ILE A N 1
ATOM 1498 C CA . ILE A 1 213 ? -10.699 -0.803 6.533 1.00 94.62 213 ILE A CA 1
ATOM 1499 C C . ILE A 1 213 ? -11.792 -1.872 6.545 1.00 94.62 213 ILE A C 1
ATOM 1501 O O . ILE A 1 213 ? -11.816 -2.709 5.647 1.00 94.62 213 ILE A O 1
ATOM 1505 N N . CYS A 1 214 ? -12.764 -1.799 7.456 1.00 93.12 214 CYS A N 1
ATOM 1506 C CA . CYS A 1 214 ? -13.926 -2.685 7.427 1.00 93.12 214 CYS A CA 1
ATOM 1507 C C . CYS A 1 214 ? -14.700 -2.585 6.113 1.00 93.12 214 CYS A C 1
ATOM 1509 O O . CYS A 1 214 ? -15.123 -3.600 5.560 1.00 93.12 214 CYS A O 1
ATOM 1511 N N . GLY A 1 215 ? -14.855 -1.373 5.573 1.00 93.50 215 GLY A N 1
ATOM 1512 C CA . GLY A 1 215 ? -15.424 -1.156 4.246 1.00 93.50 215 GLY A CA 1
ATOM 1513 C C . GLY A 1 215 ? -14.641 -1.867 3.137 1.00 93.50 215 GLY A C 1
ATOM 1514 O O . GLY A 1 215 ? -15.258 -2.412 2.221 1.00 93.50 215 GLY A O 1
ATOM 1515 N N . ALA A 1 216 ? -13.310 -1.908 3.237 1.00 96.00 216 ALA A N 1
ATOM 1516 C CA . ALA A 1 216 ? -12.449 -2.620 2.299 1.00 96.00 216 ALA A CA 1
ATOM 1517 C C . ALA A 1 216 ? -12.590 -4.143 2.419 1.00 96.00 216 ALA A C 1
ATOM 1519 O O . ALA A 1 216 ? -12.865 -4.813 1.419 1.00 96.00 216 ALA A O 1
ATOM 1520 N N . ILE A 1 217 ? -12.501 -4.679 3.639 1.00 95.19 217 ILE A N 1
ATOM 1521 C CA . ILE A 1 217 ? -12.657 -6.115 3.909 1.00 95.19 217 ILE A CA 1
ATOM 1522 C C . ILE A 1 217 ? -14.032 -6.615 3.446 1.00 95.19 217 ILE A C 1
ATOM 1524 O O . ILE A 1 217 ? -14.124 -7.637 2.767 1.00 95.19 217 ILE A O 1
ATOM 1528 N N . ASN A 1 218 ? -15.102 -5.862 3.722 1.00 93.44 218 ASN A N 1
ATOM 1529 C CA . ASN A 1 218 ? -16.466 -6.207 3.304 1.00 93.44 218 ASN A CA 1
ATOM 1530 C C . ASN A 1 218 ? -16.659 -6.207 1.778 1.00 93.44 218 ASN A C 1
ATOM 1532 O O . ASN A 1 218 ? -17.589 -6.837 1.275 1.00 93.44 218 ASN A O 1
ATOM 1536 N N . GLN A 1 219 ? -15.788 -5.525 1.030 1.00 95.31 219 GLN A N 1
ATOM 1537 C CA . GLN A 1 219 ? -15.753 -5.566 -0.435 1.00 95.31 219 GLN A CA 1
ATOM 1538 C C . GLN A 1 219 ? -14.801 -6.640 -0.985 1.00 95.31 219 GLN A C 1
ATOM 1540 O O . GLN A 1 219 ? -14.629 -6.741 -2.199 1.00 95.31 219 GLN A O 1
ATOM 1545 N N . GLY A 1 220 ? -14.212 -7.464 -0.115 1.00 95.69 220 GLY A N 1
ATOM 1546 C CA . GLY A 1 220 ? -13.293 -8.537 -0.487 1.00 95.69 220 GLY A CA 1
ATOM 1547 C C . GLY A 1 220 ? -11.866 -8.068 -0.772 1.00 95.69 220 GLY A C 1
ATOM 1548 O O . GLY A 1 220 ? -11.100 -8.820 -1.371 1.00 95.69 220 GLY A O 1
ATOM 1549 N N . VAL A 1 221 ? -11.502 -6.848 -0.366 1.00 97.94 221 VAL A N 1
ATOM 1550 C CA . VAL A 1 221 ? -10.130 -6.339 -0.473 1.00 97.94 221 VAL A CA 1
ATOM 1551 C C . VAL A 1 221 ? -9.343 -6.780 0.753 1.00 97.94 221 VAL A C 1
ATOM 1553 O O . VAL A 1 221 ? -9.792 -6.585 1.877 1.00 97.94 221 VAL A O 1
ATOM 1556 N N . ILE A 1 222 ? -8.163 -7.361 0.550 1.00 97.62 222 ILE A N 1
ATOM 1557 C CA . ILE A 1 222 ? -7.250 -7.724 1.642 1.00 97.62 222 ILE A CA 1
ATOM 1558 C C . ILE A 1 222 ? -6.446 -6.489 2.044 1.00 97.62 222 ILE A C 1
ATOM 1560 O O . ILE A 1 222 ? -5.950 -5.773 1.177 1.00 97.62 222 ILE A O 1
ATOM 1564 N N . VAL A 1 223 ? -6.269 -6.258 3.345 1.00 97.94 223 VAL A N 1
ATOM 1565 C CA . VAL A 1 223 ? -5.456 -5.148 3.861 1.00 97.94 223 VAL A CA 1
ATOM 1566 C C . VAL A 1 223 ? -4.253 -5.694 4.625 1.00 97.94 223 VAL A C 1
ATOM 1568 O O . VAL A 1 223 ? -4.409 -6.501 5.544 1.00 97.94 223 VAL A O 1
ATOM 1571 N N . THR A 1 224 ? -3.054 -5.242 4.260 1.00 97.75 224 THR A N 1
ATOM 1572 C CA . THR A 1 224 ? -1.795 -5.517 4.965 1.00 97.75 224 THR A CA 1
ATOM 1573 C C . THR A 1 224 ? -1.251 -4.227 5.574 1.00 97.75 224 THR A C 1
ATOM 1575 O O . THR A 1 224 ? -1.376 -3.159 4.972 1.00 97.75 224 THR A O 1
ATOM 1578 N N . ALA A 1 225 ? -0.637 -4.305 6.757 1.00 96.38 225 ALA A N 1
ATOM 1579 C CA . ALA A 1 225 ? -0.021 -3.138 7.391 1.00 96.38 225 ALA A CA 1
ATOM 1580 C C . ALA A 1 225 ? 1.225 -3.481 8.217 1.00 96.38 225 ALA A C 1
ATOM 1582 O O . ALA A 1 225 ? 1.341 -4.589 8.748 1.00 96.38 225 ALA A O 1
ATOM 1583 N N . SER A 1 226 ? 2.151 -2.528 8.355 1.00 93.69 226 SER A N 1
ATOM 1584 C CA . SER A 1 226 ? 3.342 -2.685 9.198 1.00 93.69 226 SER A CA 1
ATOM 1585 C C . SER A 1 226 ? 2.985 -2.700 10.687 1.00 93.69 226 SER A C 1
ATOM 1587 O O . SER A 1 226 ? 2.201 -1.892 11.173 1.00 93.69 226 SER A O 1
ATOM 1589 N N . ALA A 1 227 ? 3.602 -3.609 11.445 1.00 91.88 227 ALA A N 1
ATOM 1590 C CA . ALA A 1 227 ? 3.408 -3.715 12.893 1.00 91.88 227 ALA A CA 1
ATOM 1591 C C . ALA A 1 227 ? 3.906 -2.483 13.680 1.00 91.88 227 ALA A C 1
ATOM 1593 O O . ALA A 1 227 ? 3.465 -2.274 14.813 1.00 91.88 227 ALA A O 1
ATOM 1594 N N . GLY A 1 228 ? 4.801 -1.691 13.077 1.00 88.00 228 GLY A N 1
ATOM 1595 C CA . GLY A 1 228 ? 5.502 -0.555 13.680 1.00 88.00 228 GLY A CA 1
ATOM 1596 C C . GLY A 1 228 ? 6.983 -0.841 13.947 1.00 88.00 228 GLY A C 1
ATOM 1597 O O . GLY A 1 228 ? 7.414 -1.997 13.973 1.00 88.00 228 GLY A O 1
ATOM 1598 N N . ASN A 1 229 ? 7.770 0.221 14.141 1.00 87.19 229 ASN A N 1
ATOM 1599 C CA . ASN A 1 229 ? 9.239 0.155 14.224 1.00 87.19 229 ASN A CA 1
ATOM 1600 C C . ASN A 1 229 ? 9.817 0.527 15.603 1.00 87.19 229 ASN A C 1
ATOM 1602 O O . ASN A 1 229 ? 11.035 0.615 15.761 1.00 87.19 229 ASN A O 1
ATOM 1606 N N . ASP A 1 230 ? 8.971 0.663 16.625 1.00 85.12 230 ASP A N 1
ATOM 1607 C CA . ASP A 1 230 ? 9.372 1.137 17.960 1.00 85.12 230 ASP A CA 1
ATOM 1608 C C . ASP A 1 230 ? 9.866 0.014 18.895 1.00 85.12 230 ASP A C 1
ATOM 1610 O O . ASP A 1 230 ? 9.990 0.202 20.106 1.00 85.12 230 ASP A O 1
ATOM 1614 N N . ALA A 1 231 ? 10.122 -1.184 18.351 1.00 80.88 231 ALA A N 1
ATOM 1615 C CA . ALA A 1 231 ? 10.492 -2.396 19.096 1.00 80.88 231 ALA A CA 1
ATOM 1616 C C . ALA A 1 231 ? 9.504 -2.767 20.227 1.00 80.88 231 ALA A C 1
ATOM 1618 O O . ALA A 1 231 ? 9.870 -3.426 21.206 1.00 80.88 231 ALA A O 1
ATOM 1619 N N . ASN A 1 232 ? 8.240 -2.356 20.095 1.00 78.62 232 ASN A N 1
ATOM 1620 C CA . ASN A 1 232 ? 7.197 -2.646 21.066 1.00 78.62 232 ASN A CA 1
ATOM 1621 C C . ASN A 1 232 ? 6.708 -4.095 20.915 1.00 78.62 232 ASN A C 1
ATOM 1623 O O . ASN A 1 232 ? 6.174 -4.481 19.882 1.00 78.62 232 ASN A O 1
ATOM 1627 N N . LEU A 1 233 ? 6.890 -4.905 21.961 1.00 79.50 233 LEU A N 1
ATOM 1628 C CA . LEU A 1 233 ? 6.510 -6.324 21.963 1.00 79.50 233 LEU A CA 1
ATOM 1629 C C . LEU A 1 233 ? 5.108 -6.583 22.536 1.00 79.50 233 LEU A C 1
ATOM 1631 O O . LEU A 1 233 ? 4.661 -7.728 22.565 1.00 79.50 233 LEU A O 1
ATOM 1635 N N . THR A 1 234 ? 4.431 -5.552 23.044 1.00 80.62 234 THR A N 1
ATOM 1636 C CA . THR A 1 234 ? 3.143 -5.682 23.747 1.00 80.62 234 THR A CA 1
ATOM 1637 C C . THR A 1 234 ? 1.987 -4.989 23.029 1.00 80.62 234 THR A C 1
ATOM 1639 O O . THR A 1 234 ? 0.833 -5.165 23.427 1.00 80.62 234 THR A O 1
ATOM 1642 N N . ALA A 1 235 ? 2.271 -4.236 21.966 1.00 83.50 235 ALA A N 1
ATOM 1643 C CA . ALA A 1 235 ? 1.291 -3.506 21.173 1.00 83.50 235 ALA A CA 1
ATOM 1644 C C . ALA A 1 235 ? 1.679 -3.484 19.689 1.00 83.50 235 ALA A C 1
ATOM 1646 O O . ALA A 1 235 ? 2.857 -3.567 19.351 1.00 83.50 235 ALA A O 1
ATOM 1647 N N . LEU A 1 236 ? 0.672 -3.340 18.828 1.00 88.12 236 LEU A N 1
ATOM 1648 C CA . LEU A 1 236 ? 0.837 -3.087 17.397 1.00 88.12 236 LEU A CA 1
ATOM 1649 C C . LEU A 1 236 ? 0.468 -1.632 17.110 1.00 88.12 236 LEU A C 1
ATOM 1651 O O . LEU A 1 236 ? -0.271 -1.004 17.869 1.00 88.12 236 LEU A O 1
ATOM 1655 N N . HIS A 1 237 ? 0.981 -1.083 16.019 1.00 90.81 237 HIS A N 1
ATOM 1656 C CA . HIS A 1 237 ? 0.589 0.249 15.582 1.00 90.81 237 HIS A CA 1
ATOM 1657 C C . HIS A 1 237 ? -0.734 0.202 14.819 1.00 90.81 237 HIS A C 1
ATOM 1659 O O . HIS A 1 237 ? -1.085 -0.801 14.201 1.00 90.81 237 HIS A O 1
ATOM 1665 N N . ILE A 1 238 ? -1.483 1.301 14.848 1.00 90.12 238 ILE A N 1
ATOM 1666 C CA . ILE A 1 238 ? -2.615 1.491 13.935 1.00 90.12 238 ILE A CA 1
ATOM 1667 C C . ILE A 1 238 ? -2.057 1.656 12.508 1.00 90.12 238 ILE A C 1
ATOM 1669 O O . ILE A 1 238 ? -1.132 2.452 12.342 1.00 90.12 238 ILE A O 1
ATOM 1673 N N . PRO A 1 239 ? -2.603 0.980 11.476 1.00 92.69 239 PRO A N 1
ATOM 1674 C CA . PRO A 1 239 ? -3.792 0.116 11.495 1.00 92.69 239 PRO A CA 1
ATOM 1675 C C . PRO A 1 239 ? -3.523 -1.382 11.714 1.00 92.69 239 PRO A C 1
ATOM 1677 O O . PRO A 1 239 ? -4.469 -2.159 11.779 1.00 92.69 239 PRO A O 1
ATOM 1680 N N . ALA A 1 240 ? -2.271 -1.816 11.847 1.00 92.50 240 ALA A N 1
ATOM 1681 C CA . ALA A 1 240 ? -1.922 -3.228 12.020 1.00 92.50 240 ALA A CA 1
ATOM 1682 C C . ALA A 1 240 ? -2.489 -3.895 13.288 1.00 92.50 240 ALA A C 1
ATOM 1684 O O . ALA A 1 240 ? -2.491 -5.119 13.377 1.00 92.50 240 ALA A O 1
ATOM 1685 N N . VAL A 1 241 ? -2.948 -3.116 14.272 1.00 91.12 241 VAL A N 1
ATOM 1686 C CA . VAL A 1 241 ? -3.623 -3.629 15.474 1.00 91.12 241 VAL A CA 1
ATOM 1687 C C . VAL A 1 241 ? -5.014 -4.213 15.195 1.00 91.12 241 VAL A C 1
ATOM 1689 O O . VAL A 1 241 ? -5.469 -5.058 15.971 1.00 91.12 241 VAL A O 1
ATOM 1692 N N . PHE A 1 242 ? -5.677 -3.789 14.112 1.00 91.12 242 PHE A N 1
ATOM 1693 C CA . PHE A 1 242 ? -7.047 -4.206 13.827 1.00 91.12 242 PHE A CA 1
ATOM 1694 C C . PHE A 1 242 ? -7.107 -5.697 13.444 1.00 91.12 242 PHE A C 1
ATOM 1696 O O . PHE A 1 242 ? -6.270 -6.149 12.657 1.00 91.12 242 PHE A O 1
ATOM 1703 N N . PRO A 1 243 ? -8.062 -6.485 13.981 1.00 90.81 243 PRO A N 1
ATOM 1704 C CA . PRO A 1 243 ? -8.056 -7.948 13.848 1.00 90.81 243 PRO A CA 1
ATOM 1705 C C . PRO A 1 243 ? -8.096 -8.475 12.411 1.00 90.81 243 PRO A C 1
ATOM 1707 O O . PRO A 1 243 ? -7.556 -9.542 12.125 1.00 90.81 243 PRO A O 1
ATOM 1710 N N . GLU A 1 244 ? -8.765 -7.756 11.519 1.00 92.00 244 GLU A N 1
ATOM 1711 C CA . GLU A 1 244 ? -8.923 -8.103 10.107 1.00 92.00 244 GLU A CA 1
ATOM 1712 C C . GLU A 1 244 ? -7.736 -7.693 9.221 1.00 92.00 244 GLU A C 1
ATOM 1714 O O . GLU A 1 244 ? -7.672 -8.101 8.059 1.00 92.00 244 GLU A O 1
ATOM 1719 N N . VAL A 1 245 ? -6.786 -6.914 9.748 1.00 94.12 245 VAL A N 1
ATOM 1720 C CA . VAL A 1 245 ? -5.588 -6.491 9.016 1.00 94.12 245 VAL A CA 1
ATOM 1721 C C . VAL A 1 245 ? -4.490 -7.541 9.152 1.00 94.12 245 VAL A C 1
ATOM 1723 O O . VAL A 1 245 ? -4.139 -7.989 10.245 1.00 94.12 245 VAL A O 1
ATOM 1726 N N . MET A 1 246 ? -3.874 -7.907 8.029 1.00 95.31 246 MET A N 1
ATOM 1727 C CA . MET A 1 246 ? -2.681 -8.750 8.031 1.00 95.31 246 MET A CA 1
ATOM 1728 C C . MET A 1 246 ? -1.468 -7.927 8.485 1.00 95.31 246 MET A C 1
ATOM 1730 O O . MET A 1 246 ? -0.865 -7.189 7.702 1.00 95.31 246 MET A O 1
ATOM 1734 N N . SER A 1 247 ? -1.121 -8.048 9.765 1.00 92.38 247 SER A N 1
ATOM 1735 C CA . SER A 1 247 ? 0.033 -7.368 10.358 1.00 92.38 247 SER A CA 1
ATOM 1736 C C . SER A 1 247 ? 1.360 -8.006 9.932 1.00 92.38 247 SER A C 1
ATOM 1738 O O . SER A 1 247 ? 1.555 -9.217 10.061 1.00 92.38 247 SER A O 1
ATOM 1740 N N . ALA A 1 248 ? 2.294 -7.177 9.464 1.00 92.19 248 ALA A N 1
ATOM 1741 C CA . ALA A 1 248 ? 3.640 -7.577 9.074 1.00 92.19 248 ALA A CA 1
ATOM 1742 C C . ALA A 1 248 ? 4.688 -7.021 10.053 1.00 92.19 248 ALA A C 1
ATOM 1744 O O . ALA A 1 248 ? 4.901 -5.811 10.145 1.00 92.19 248 ALA A O 1
ATOM 1745 N N . GLY A 1 249 ? 5.360 -7.921 10.774 1.00 89.19 249 GLY A N 1
ATOM 1746 C CA . GLY A 1 249 ? 6.543 -7.604 11.578 1.00 89.19 249 GLY A CA 1
ATOM 1747 C C . GLY A 1 249 ? 7.842 -7.704 10.775 1.00 89.19 249 GLY A C 1
ATOM 1748 O O . GLY A 1 249 ? 7.868 -8.239 9.667 1.00 89.19 249 GLY A O 1
ATOM 1749 N N . SER A 1 250 ? 8.939 -7.232 11.365 1.00 85.75 250 SER A N 1
ATOM 1750 C CA . SER A 1 250 ? 10.279 -7.321 10.778 1.00 85.75 250 SER A CA 1
ATOM 1751 C C . SER A 1 250 ? 11.193 -8.222 11.604 1.00 85.75 250 SER A C 1
ATOM 1753 O O . SER A 1 250 ? 11.018 -8.393 12.810 1.00 85.75 250 SER A O 1
ATOM 1755 N N . LEU A 1 251 ? 12.188 -8.804 10.942 1.00 81.75 251 LEU A N 1
ATOM 1756 C CA . LEU A 1 251 ? 13.265 -9.550 11.575 1.00 81.75 251 LEU A CA 1
ATOM 1757 C C . LEU A 1 251 ? 14.558 -9.310 10.802 1.00 81.75 251 LEU A C 1
ATOM 1759 O O . LEU A 1 251 ? 14.553 -9.209 9.574 1.00 81.75 251 LEU A O 1
ATOM 1763 N N . THR A 1 252 ? 15.673 -9.273 11.519 1.00 76.12 252 THR A N 1
ATOM 1764 C CA . THR A 1 252 ? 16.987 -9.132 10.896 1.00 76.12 252 THR A CA 1
ATOM 1765 C C . THR A 1 252 ? 17.548 -10.498 10.529 1.00 76.12 252 THR A C 1
ATOM 1767 O O . THR A 1 252 ? 17.560 -11.418 11.349 1.00 76.12 252 THR A O 1
ATOM 1770 N N . ASP A 1 253 ? 18.047 -10.622 9.302 1.00 70.69 253 ASP A N 1
ATOM 1771 C CA . ASP A 1 253 ? 18.759 -11.806 8.836 1.00 70.69 253 ASP A CA 1
ATOM 1772 C C . ASP A 1 253 ? 20.264 -11.518 8.758 1.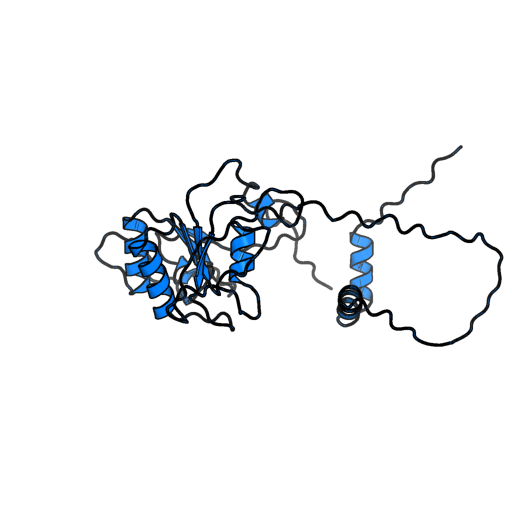00 70.69 253 ASP A C 1
ATOM 1774 O O . ASP A 1 253 ? 20.727 -10.789 7.883 1.00 70.69 253 ASP A O 1
ATOM 1778 N N . TYR A 1 254 ? 21.030 -12.078 9.696 1.00 69.31 254 TYR A N 1
ATOM 1779 C CA . TYR A 1 254 ? 22.486 -11.905 9.750 1.00 69.31 254 TYR A CA 1
ATOM 1780 C C . TYR A 1 254 ? 23.264 -13.032 9.057 1.00 69.31 254 TYR A C 1
ATOM 1782 O O . TYR A 1 254 ? 24.480 -12.921 8.917 1.00 69.31 254 TYR A O 1
ATOM 1790 N N . ASN A 1 255 ? 22.619 -14.137 8.666 1.00 67.12 255 ASN A N 1
ATOM 1791 C CA . ASN A 1 255 ? 23.326 -15.321 8.161 1.00 67.12 255 ASN A CA 1
ATOM 1792 C C . ASN A 1 255 ? 22.692 -15.977 6.926 1.00 67.12 255 ASN A C 1
ATOM 1794 O O . ASN A 1 255 ? 23.171 -17.029 6.498 1.00 67.12 255 ASN A O 1
ATOM 1798 N N . GLY A 1 256 ? 21.640 -15.387 6.361 1.00 60.84 256 GLY A N 1
ATOM 1799 C CA . GLY A 1 256 ? 20.938 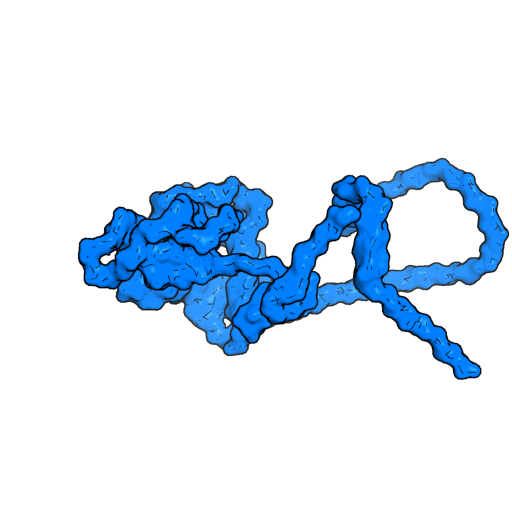-15.902 5.190 1.00 60.84 256 GLY A CA 1
ATOM 1800 C C . GLY A 1 256 ? 20.162 -17.193 5.459 1.00 60.84 256 GLY A C 1
ATOM 1801 O O . GLY A 1 256 ? 19.822 -17.900 4.511 1.00 60.84 256 GLY A O 1
ATOM 1802 N N . LYS A 1 257 ? 19.939 -17.568 6.728 1.00 59.16 257 LYS A N 1
ATOM 1803 C CA . LYS A 1 257 ? 19.288 -18.831 7.114 1.00 59.16 257 LYS A CA 1
ATOM 1804 C C . LYS A 1 257 ? 17.970 -18.574 7.839 1.00 59.16 257 LYS A C 1
ATOM 1806 O O . LYS A 1 257 ? 17.810 -17.627 8.606 1.00 59.16 257 LYS A O 1
ATOM 1811 N N . ALA A 1 258 ? 17.011 -19.476 7.637 1.00 52.47 258 ALA A N 1
ATOM 1812 C CA . ALA A 1 258 ? 15.749 -19.451 8.368 1.00 52.47 258 ALA A CA 1
ATOM 1813 C C . ALA A 1 258 ? 15.967 -19.575 9.894 1.00 52.47 258 ALA A C 1
ATOM 1815 O O . ALA A 1 258 ? 16.887 -20.254 10.349 1.00 52.47 258 ALA A O 1
ATOM 1816 N N . GLY A 1 259 ? 15.094 -18.933 10.680 1.00 54.38 259 GLY A N 1
ATOM 1817 C CA . GLY A 1 259 ? 15.061 -19.043 12.145 1.00 54.38 259 GLY A CA 1
ATOM 1818 C C . GLY A 1 259 ? 15.729 -17.910 12.933 1.00 54.38 259 GLY A C 1
ATOM 1819 O O . GLY A 1 259 ? 15.706 -17.967 14.156 1.00 54.38 259 GLY A O 1
ATOM 1820 N N . GLY A 1 260 ? 16.318 -16.895 12.284 1.00 55.53 260 GLY A N 1
ATOM 1821 C CA . GLY A 1 260 ? 16.917 -15.746 12.991 1.00 55.53 260 GLY A CA 1
ATOM 1822 C C . GLY A 1 260 ? 18.070 -16.132 13.929 1.00 55.53 260 GLY A C 1
ATOM 1823 O O . GLY A 1 260 ? 18.375 -15.418 14.877 1.00 55.53 260 GLY A O 1
ATOM 1824 N N . GLY A 1 261 ? 18.696 -17.289 13.694 1.00 54.22 261 GLY A N 1
ATOM 1825 C CA . GLY A 1 261 ? 19.622 -17.932 14.632 1.00 54.22 261 GLY A CA 1
ATOM 1826 C C . GLY A 1 261 ? 21.023 -17.323 14.700 1.00 54.22 261 GLY A C 1
ATOM 1827 O O . GLY A 1 261 ? 21.925 -17.960 15.237 1.00 54.22 261 GLY A O 1
ATOM 1828 N N . ALA A 1 262 ? 21.242 -16.142 14.126 1.00 59.84 262 ALA A N 1
ATOM 1829 C CA . ALA A 1 262 ? 22.515 -15.444 14.224 1.00 59.84 262 ALA A CA 1
ATOM 1830 C C . ALA A 1 262 ? 22.393 -14.261 15.184 1.00 59.84 262 ALA A C 1
ATOM 1832 O O . ALA A 1 262 ? 21.478 -13.447 15.084 1.00 59.84 262 ALA A O 1
ATOM 1833 N N . HIS A 1 263 ? 23.330 -14.183 16.126 1.00 54.38 263 HIS A N 1
ATOM 1834 C CA . HIS A 1 263 ? 23.440 -13.051 17.033 1.00 54.38 263 HIS A CA 1
ATOM 1835 C C . HIS A 1 263 ? 23.794 -11.786 16.247 1.00 54.38 263 HIS A C 1
ATOM 1837 O O . HIS A 1 263 ? 24.580 -11.844 15.298 1.00 54.38 263 HIS A O 1
ATOM 1843 N N . ALA A 1 264 ? 23.248 -10.643 16.673 1.00 57.19 264 ALA A N 1
ATOM 1844 C CA . ALA A 1 264 ? 23.718 -9.350 16.198 1.00 57.19 264 ALA A CA 1
ATOM 1845 C C . ALA A 1 264 ? 25.243 -9.290 16.358 1.00 57.19 264 ALA A C 1
ATOM 1847 O O . ALA A 1 264 ? 25.772 -9.658 17.409 1.00 57.19 264 ALA A O 1
ATOM 1848 N N . ILE A 1 265 ? 25.949 -8.856 15.314 1.00 54.44 265 ILE A N 1
ATOM 1849 C CA . ILE A 1 265 ? 27.403 -8.698 15.368 1.00 54.44 265 ILE A CA 1
ATOM 1850 C C . ILE A 1 265 ? 27.697 -7.587 16.381 1.00 54.44 265 ILE A C 1
ATOM 1852 O O . ILE A 1 265 ? 27.586 -6.403 16.069 1.00 54.44 265 ILE A O 1
ATOM 1856 N N . THR A 1 266 ? 28.040 -7.952 17.615 1.00 45.88 266 THR A N 1
ATOM 1857 C CA . THR A 1 266 ? 28.512 -6.986 18.603 1.00 45.88 266 THR A CA 1
ATOM 1858 C C . THR A 1 266 ? 29.982 -6.724 18.327 1.00 45.88 266 THR A C 1
ATOM 1860 O O . THR A 1 266 ? 30.819 -7.610 18.510 1.00 45.88 266 THR A O 1
ATOM 1863 N N . CYS A 1 267 ? 30.298 -5.512 17.880 1.00 40.97 267 CYS A N 1
ATOM 1864 C CA . CYS A 1 267 ? 31.664 -5.006 17.922 1.00 40.97 267 CYS A CA 1
ATOM 1865 C C . CYS A 1 267 ? 32.054 -4.867 19.401 1.00 40.97 267 CYS A C 1
ATOM 1867 O O . CYS A 1 267 ? 31.656 -3.898 20.045 1.00 40.97 267 CYS A O 1
ATOM 1869 N N . GLY A 1 268 ? 32.724 -5.886 19.943 1.00 52.47 268 GLY A N 1
ATOM 1870 C CA . GLY A 1 268 ? 33.356 -5.847 21.263 1.00 52.47 268 GLY A CA 1
ATOM 1871 C C . GLY A 1 268 ? 34.652 -5.052 21.250 1.00 52.47 268 GLY A C 1
ATOM 1872 O O . GLY A 1 268 ? 35.312 -5.029 20.185 1.00 52.47 268 GLY A O 1
#

Secondary structure (DSSP, 8-state):
----------HHHHHHHHHTTT-TTTHHHHHHTTTS---------------------------PPPPPB--HHHHHTTSPPPS---S-EEEEES-----TTS-BPP-EETTTTBS-----SSS-HHHHHHHHHH--SSSSSB--SSTTPPEEEEE-B-TTS-B-HHHHHHHHHHHHHHT--SEEEE-----EES-----SSSS---SHHHHHHHHHHHTT-EEEEE--SS--SS-EETTTTSTTSEEE-----SSS-TT--S------

InterPro domains:
  IPR000209 Peptidase S8/S53 domain [PF00082] (88-253)
  IPR022398 Peptidase S8, subtilisin, His-active site [PS00137] (125-135)
  IPR036852 Peptidase S8/S53 domain superfamily [G3DSA:3.40.50.200] (82-263)
  IPR036852 Peptidase S8/S53 domain superfamily [SSF52743] (88-257)
  IPR050131 Subtilisin-like serine protease [PTHR43806] (4-253)